Protein AF-A0A954XN38-F1 (afdb_monomer)

Secondary structure (DSSP, 8-state):
--------------TT--S---------B---S--EEEES-TTSHHHHHHHHHHHHT-EEEETTEEEEEETTEEEEEEE-SS-GGG--HHHHHHHHHHHHHHHHHHHHH-HHHHHHHTTPEEEEEEEEE-SS-EEEEEEEETTEEEE----GGGTSSHHHHHHHHHHTT-EEEEEEEEETTEEEEEEESSS-EEEEEETTEEEEES-HHHHHHTT-SS-BS-HHHHHHHHHHHHTT-

Nearest PDB structures (foldseek):
  5kaj-assembly3_H  TM=4.832E-01  e=6.374E-01  Streptomyces toyocaensis
  5kah-assembly1_K  TM=4.853E-01  e=8.098E-01  Streptomyces toyocaensis
  5kah-assembly2_D  TM=4.711E-01  e=6.004E-01  Streptomyces toyocaensis
  4ki3-assembly1_D  TM=6.145E-01  e=4.076E+00  Yersinia pestis biovar Medievalis str. Harbin 35

pLDDT: mean 75.75, std 22.22, range [23.39, 98.44]

Foldseek 3Di:
DDDDDDQDQDDDDDVVDPDDGDGDDDPAPPCPPQPEQEDADCPDPSNLVQLVSQLVQHWYDYPQWIWGDDPQATETEHEQPDAPVPDDQVSQLVRQVVSVVVLVVCCVPDPSNVVSNPRHHYKRFYWHDPPVGIDTQWTQDPSGTHGPCPPCVVPPCVVVVVVVCVVLVWDFPDKADDGPQWIWTWTDDPAIWIWIGDPQWIAIDHDQVLCVVLVRHDTDNDPVVNSVSVVVSSVVD

Mean predicted aligned error: 13.87 Å

Solvent-accessible surface area (backbone atoms only — not comparable to full-atom values): 13872 Å² total; per-residue (Å²): 135,81,88,78,88,76,88,72,76,79,82,79,86,51,95,91,62,90,85,86,84,90,80,81,94,72,90,65,59,62,76,68,83,41,60,63,34,85,22,92,46,81,89,38,78,50,31,63,50,20,45,52,30,32,65,76,56,21,12,22,28,45,88,66,27,34,41,34,54,57,91,60,32,31,38,38,36,22,60,55,94,52,63,73,87,75,58,43,73,68,58,50,42,52,53,38,50,50,46,52,49,51,53,55,47,44,46,75,76,28,68,68,47,35,61,61,47,61,89,42,47,79,44,39,29,32,26,49,70,76,87,85,51,52,45,67,53,28,30,62,52,94,96,34,78,41,69,45,71,70,61,58,74,76,67,70,50,54,62,58,53,50,53,54,39,45,75,71,65,33,38,85,69,47,74,48,77,74,50,94,46,23,36,38,40,31,28,43,48,102,62,65,40,30,44,31,35,51,78,72,29,37,34,63,45,66,62,63,71,61,30,50,76,70,73,44,70,49,78,27,87,42,68,71,64,41,51,56,50,52,51,58,53,64,74,74,111

Structure (mmCIF, N/CA/C/O backbone):
data_AF-A0A954XN38-F1
#
_entry.id   AF-A0A954XN38-F1
#
loop_
_atom_site.group_PDB
_atom_site.id
_atom_site.type_symbol
_atom_site.label_atom_id
_atom_site.label_alt_id
_atom_site.label_comp_id
_atom_site.label_asym_id
_atom_site.label_entity_id
_atom_site.label_seq_id
_atom_site.pdbx_PDB_ins_code
_atom_site.Cartn_x
_atom_site.Cartn_y
_atom_site.Cartn_z
_atom_site.occupancy
_atom_site.B_iso_or_equiv
_atom_site.auth_seq_id
_atom_site.auth_comp_id
_atom_site.auth_asym_id
_atom_site.auth_atom_id
_atom_site.pdbx_PDB_model_num
ATOM 1 N N . MET A 1 1 ? -25.384 -7.488 -1.988 1.00 29.83 1 MET A N 1
ATOM 2 C CA . MET A 1 1 ? -24.558 -6.335 -2.417 1.00 29.83 1 MET A CA 1
ATOM 3 C C . MET A 1 1 ? -23.385 -6.873 -3.213 1.00 29.83 1 MET A C 1
ATOM 5 O O . MET A 1 1 ? -22.562 -7.570 -2.638 1.00 29.83 1 MET A O 1
ATOM 9 N N . ALA A 1 2 ? -23.370 -6.635 -4.523 1.00 23.39 2 ALA A N 1
ATOM 10 C CA . ALA A 1 2 ? -22.325 -7.114 -5.421 1.00 23.39 2 ALA A CA 1
ATOM 11 C C . ALA A 1 2 ? -21.102 -6.189 -5.349 1.00 23.39 2 ALA A C 1
ATOM 13 O O . ALA A 1 2 ? -21.262 -4.968 -5.339 1.00 23.39 2 ALA A O 1
ATOM 14 N N . ALA A 1 3 ? -19.899 -6.762 -5.286 1.00 25.34 3 ALA A N 1
ATOM 15 C CA . ALA A 1 3 ? -18.680 -6.021 -5.574 1.00 25.34 3 ALA A CA 1
ATOM 16 C C . ALA A 1 3 ? -18.730 -5.622 -7.054 1.00 25.34 3 ALA A C 1
ATOM 18 O O . ALA A 1 3 ? -18.756 -6.489 -7.928 1.00 25.34 3 ALA A O 1
ATOM 19 N N . PHE A 1 4 ? -18.823 -4.324 -7.326 1.00 26.97 4 PHE A N 1
ATOM 20 C CA . PHE A 1 4 ? -18.734 -3.805 -8.682 1.00 26.97 4 PHE A CA 1
ATOM 21 C C . PHE A 1 4 ? -17.270 -3.517 -8.994 1.00 26.97 4 PHE A C 1
ATOM 23 O O . PHE A 1 4 ? -16.614 -2.732 -8.313 1.00 26.97 4 PHE A O 1
ATOM 30 N N . TRP A 1 5 ? -16.768 -4.185 -10.024 1.00 29.56 5 TRP A N 1
ATOM 31 C CA . TRP A 1 5 ? -15.504 -3.867 -10.664 1.00 29.56 5 TRP A CA 1
ATOM 32 C C . TRP A 1 5 ? -15.815 -2.785 -11.687 1.00 29.56 5 TRP A C 1
ATOM 34 O O . TRP A 1 5 ? -16.362 -3.081 -12.748 1.00 29.56 5 TRP A O 1
ATOM 44 N N . THR A 1 6 ? -15.541 -1.529 -11.355 1.00 29.42 6 THR A N 1
ATOM 45 C CA . THR A 1 6 ? -15.713 -0.439 -12.316 1.00 29.42 6 THR A CA 1
ATOM 46 C C . THR A 1 6 ? -14.343 -0.038 -12.831 1.00 29.42 6 THR A C 1
ATOM 48 O O . THR A 1 6 ? -13.512 0.484 -12.093 1.00 29.42 6 THR A O 1
ATOM 51 N N . ILE A 1 7 ? -14.101 -0.331 -14.106 1.00 31.80 7 ILE A N 1
ATOM 52 C CA . ILE A 1 7 ? -12.967 0.192 -14.861 1.00 31.80 7 ILE A CA 1
ATOM 53 C C . ILE A 1 7 ? -13.267 1.672 -15.092 1.00 31.80 7 ILE A C 1
ATOM 55 O O . ILE A 1 7 ? -14.152 2.002 -15.879 1.00 31.80 7 ILE A O 1
ATOM 59 N N . TYR A 1 8 ? -12.566 2.556 -14.391 1.00 29.36 8 TYR A N 1
ATOM 60 C CA . TYR A 1 8 ? -12.593 3.978 -14.704 1.00 29.36 8 TYR A CA 1
ATOM 61 C C . TYR A 1 8 ? -11.421 4.295 -15.630 1.00 29.36 8 TYR A C 1
ATOM 63 O O . TYR A 1 8 ? -10.260 4.117 -15.268 1.00 29.36 8 TYR A O 1
ATOM 71 N N . SER A 1 9 ? -11.728 4.782 -16.828 1.00 31.20 9 SER A N 1
ATOM 72 C CA . SER A 1 9 ? -10.861 5.738 -17.511 1.00 31.20 9 SER A CA 1
ATOM 73 C C . SER A 1 9 ?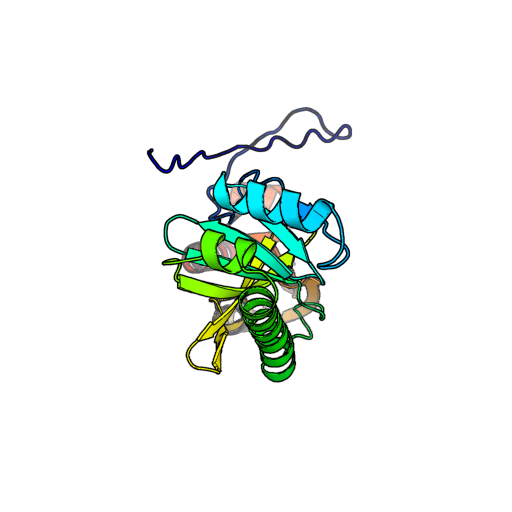 -10.869 7.021 -16.704 1.00 31.20 9 SER A C 1
ATOM 75 O O . SER A 1 9 ? -11.921 7.631 -16.529 1.00 31.20 9 SER A O 1
ATOM 77 N N . VAL A 1 10 ? -9.710 7.453 -16.226 1.00 27.42 10 VAL A N 1
ATOM 78 C CA . VAL A 1 10 ? -9.558 8.834 -15.774 1.00 27.42 10 VAL A CA 1
ATOM 79 C C . VAL A 1 10 ? -8.893 9.592 -16.909 1.00 27.42 10 VAL A C 1
ATOM 81 O O . VAL A 1 10 ? -7.719 9.392 -17.210 1.00 27.42 10 VAL A O 1
ATOM 84 N N . GLU A 1 11 ? -9.678 10.429 -17.575 1.00 28.80 11 GLU A N 1
ATOM 85 C CA . GLU A 1 11 ? -9.197 11.360 -18.589 1.00 28.80 11 GLU A CA 1
ATOM 86 C C . GLU A 1 11 ? -8.666 12.602 -17.870 1.00 28.80 11 GLU A C 1
ATOM 88 O O . GLU A 1 11 ? -9.419 13.477 -17.445 1.00 28.80 11 GLU A O 1
ATOM 93 N N . LEU A 1 12 ? -7.350 12.662 -17.669 1.00 32.09 12 LEU A N 1
ATOM 94 C CA . LEU A 1 12 ? -6.702 13.861 -17.147 1.00 32.09 12 LEU A CA 1
ATOM 95 C C . LEU A 1 12 ? -6.553 14.872 -18.291 1.00 32.09 12 LEU A C 1
ATOM 97 O O . LEU A 1 12 ? -5.720 14.704 -19.181 1.00 32.09 12 LEU A O 1
ATOM 101 N N . TYR A 1 13 ? -7.377 15.922 -18.270 1.00 31.30 13 TYR A N 1
ATOM 102 C CA . TYR A 1 13 ? -7.283 17.035 -19.213 1.00 31.30 13 TYR A CA 1
ATOM 103 C C . TYR A 1 13 ? -6.046 17.886 -18.904 1.00 31.30 13 TYR A C 1
ATOM 105 O O . TYR A 1 13 ? -5.972 18.555 -17.873 1.00 31.30 13 TYR A O 1
ATOM 113 N N . ASN A 1 14 ? -5.075 17.868 -19.816 1.00 37.81 14 ASN A N 1
ATOM 114 C CA . ASN A 1 14 ? -3.910 18.742 -19.784 1.00 37.81 14 ASN A CA 1
ATOM 115 C C . ASN A 1 14 ? -4.166 19.948 -20.711 1.00 37.81 14 ASN A C 1
ATOM 117 O O . ASN A 1 14 ? -4.300 19.746 -21.921 1.00 37.81 14 ASN A O 1
ATOM 121 N N . PRO A 1 15 ? -4.211 21.194 -20.201 1.00 33.41 15 PRO A N 1
ATOM 122 C CA . PRO A 1 15 ? -4.497 22.373 -21.022 1.00 33.41 15 PRO A CA 1
ATOM 123 C C . PRO A 1 15 ? -3.438 22.643 -22.105 1.00 33.41 15 PRO A C 1
ATOM 125 O O . PRO A 1 15 ? -3.700 23.423 -23.016 1.00 33.41 15 PRO A O 1
ATOM 128 N N . SER A 1 16 ? -2.273 21.988 -22.044 1.00 41.84 16 SER A N 1
ATOM 129 C CA . SER A 1 16 ? -1.197 22.152 -23.027 1.00 41.84 16 SER A CA 1
ATOM 130 C C . SER A 1 16 ? -1.416 21.377 -24.333 1.00 41.84 16 SER A C 1
ATOM 132 O O . SER A 1 16 ? -0.809 21.745 -25.333 1.00 41.84 16 SER A O 1
ATOM 134 N N . TYR A 1 17 ? -2.267 20.337 -24.359 1.00 38.09 17 TYR A N 1
ATOM 135 C CA . TYR A 1 17 ? -2.547 19.552 -25.573 1.00 38.09 17 TYR A CA 1
ATOM 136 C C . TYR A 1 17 ? -3.963 18.952 -25.566 1.00 38.09 17 TYR A C 1
ATOM 138 O O . TYR A 1 17 ? -4.189 17.893 -24.975 1.00 38.09 17 TYR A O 1
ATOM 146 N N . PRO A 1 18 ? -4.926 19.578 -26.261 1.00 32.00 18 PRO A N 1
ATOM 147 C CA . PRO A 1 18 ? -6.240 18.991 -26.458 1.00 32.00 18 PRO A CA 1
ATOM 148 C C . PRO A 1 18 ? -6.165 17.892 -27.530 1.00 32.00 18 PRO A C 1
ATOM 150 O O . PRO A 1 18 ? -5.800 18.175 -28.670 1.00 32.00 18 PRO A O 1
ATOM 153 N N . GLY A 1 19 ? -6.543 16.649 -27.196 1.00 38.59 19 GLY A N 1
ATOM 154 C CA . GLY A 1 19 ? -7.025 15.724 -28.232 1.00 38.59 19 GLY A CA 1
ATOM 155 C C . GLY A 1 19 ? -6.734 14.225 -28.151 1.00 38.59 19 GLY A C 1
ATOM 156 O O . GLY A 1 19 ? -7.165 13.539 -29.073 1.00 38.59 19 GLY A O 1
ATOM 157 N N . VAL A 1 20 ? -6.051 13.658 -27.145 1.00 34.59 20 VAL A N 1
ATOM 158 C CA . VAL A 1 20 ? -5.783 12.199 -27.167 1.00 34.59 20 VAL A CA 1
ATOM 159 C C . VAL A 1 20 ? -5.936 11.543 -25.792 1.00 34.59 20 VAL A C 1
ATOM 161 O O . VAL A 1 20 ? -5.193 11.840 -24.864 1.00 34.59 20 VAL A O 1
ATOM 164 N N . MET A 1 21 ? -6.900 10.619 -25.703 1.00 38.88 21 MET A N 1
ATOM 165 C CA . MET A 1 21 ? -7.313 9.854 -24.513 1.00 38.88 21 MET A CA 1
ATOM 166 C C . MET A 1 21 ? -7.185 8.351 -24.790 1.00 38.88 21 MET A C 1
ATOM 168 O O . MET A 1 21 ? -7.613 7.923 -25.864 1.00 38.88 21 MET A O 1
ATOM 172 N N . ARG A 1 22 ? -6.629 7.548 -23.859 1.00 38.50 22 ARG A N 1
ATOM 173 C CA . ARG A 1 22 ? -6.609 6.062 -23.920 1.00 38.50 22 ARG A CA 1
ATOM 174 C C . ARG A 1 22 ? -6.527 5.376 -22.540 1.00 38.50 22 ARG A C 1
ATOM 176 O O . ARG A 1 22 ? -5.998 5.938 -21.590 1.00 38.50 22 ARG A O 1
ATOM 183 N N . HIS A 1 23 ? -7.061 4.147 -22.486 1.00 28.41 23 HIS A N 1
ATOM 184 C CA . HIS A 1 23 ? -7.355 3.304 -21.310 1.00 28.41 23 HIS A CA 1
ATOM 185 C C . HIS A 1 23 ? -6.321 2.183 -21.044 1.00 28.41 23 HIS A C 1
ATOM 187 O O . HIS A 1 23 ? -5.756 1.640 -21.991 1.00 28.41 23 HIS A O 1
ATOM 193 N N . CYS A 1 24 ? -6.181 1.757 -19.776 1.00 27.81 24 CYS A N 1
ATOM 194 C CA . CYS A 1 24 ? -5.414 0.583 -19.306 1.00 27.81 24 CYS A CA 1
ATOM 195 C C . CYS A 1 24 ? -6.136 -0.149 -18.152 1.00 27.81 24 CYS A C 1
ATOM 197 O O . CYS A 1 24 ? -6.881 0.476 -17.395 1.00 27.81 24 CYS A O 1
ATOM 199 N N . ALA A 1 25 ? -5.889 -1.459 -17.994 1.00 27.19 25 ALA A N 1
ATOM 200 C CA . ALA A 1 25 ? -6.383 -2.273 -16.876 1.00 27.19 25 ALA A CA 1
ATOM 201 C C . ALA A 1 25 ? -5.263 -2.529 -15.854 1.00 27.19 25 ALA A C 1
ATOM 203 O O . ALA A 1 25 ? -4.465 -3.452 -15.977 1.00 27.19 25 ALA A O 1
ATOM 204 N N . VAL A 1 26 ? -5.240 -1.686 -14.830 1.00 30.42 26 VAL A N 1
ATOM 205 C CA . VAL A 1 26 ? -4.368 -1.755 -13.655 1.00 30.42 26 VAL A CA 1
ATOM 206 C C . VAL A 1 26 ? -5.191 -2.340 -12.509 1.00 30.42 26 VAL A C 1
ATOM 208 O O . VAL A 1 26 ? -6.347 -1.947 -12.322 1.00 30.42 26 VAL A O 1
ATOM 211 N N . LYS A 1 27 ? -4.623 -3.236 -11.689 1.00 29.70 27 LYS A N 1
ATOM 212 C CA . LYS A 1 27 ? -5.237 -3.558 -10.394 1.00 29.70 27 LYS A CA 1
ATOM 213 C C . LYS A 1 27 ? -4.882 -2.448 -9.414 1.00 29.70 27 LYS A C 1
ATOM 215 O O . LYS A 1 27 ? -4.042 -2.607 -8.538 1.00 29.70 27 LYS A O 1
ATOM 220 N N . PHE A 1 28 ? -5.526 -1.303 -9.594 1.00 31.84 28 PHE A N 1
ATOM 221 C CA . PHE A 1 28 ? -5.583 -0.309 -8.549 1.00 31.84 28 PHE A CA 1
ATOM 222 C C . PHE A 1 28 ? -6.251 -0.994 -7.356 1.00 31.84 28 PHE A C 1
ATOM 224 O O . PHE A 1 28 ? -7.395 -1.452 -7.447 1.00 31.84 28 PHE A O 1
ATOM 231 N N . LEU A 1 29 ? -5.585 -0.997 -6.206 1.00 32.22 29 LEU A N 1
ATOM 232 C CA . LEU A 1 29 ? -6.329 -0.654 -5.010 1.00 32.22 29 LEU A CA 1
ATOM 233 C C . LEU A 1 29 ? -6.778 0.784 -5.252 1.00 32.22 29 LEU A C 1
ATOM 235 O O . LEU A 1 29 ? -6.134 1.746 -4.852 1.00 32.22 29 LEU A O 1
ATOM 239 N N . PHE A 1 30 ? -7.904 0.936 -5.954 1.00 32.31 30 PHE A N 1
ATOM 240 C CA . PHE A 1 30 ? -8.767 2.038 -5.620 1.00 32.31 30 PHE A CA 1
ATOM 241 C C . PHE A 1 30 ? -8.960 1.842 -4.118 1.00 32.31 30 PHE A C 1
ATOM 243 O O . PHE A 1 30 ? -9.595 0.874 -3.687 1.00 32.31 30 PHE A O 1
ATOM 250 N N . CYS A 1 31 ? -8.356 2.711 -3.308 1.00 41.50 31 CYS A N 1
ATOM 251 C CA . CYS A 1 31 ? -8.983 3.060 -2.052 1.00 41.50 31 CYS A CA 1
ATOM 252 C C . CYS A 1 31 ? -10.328 3.632 -2.500 1.00 41.50 31 CYS A C 1
ATOM 254 O O . CYS A 1 31 ? -10.418 4.789 -2.895 1.00 41.50 31 CYS A O 1
ATOM 256 N N . GLY A 1 32 ? -11.288 2.732 -2.733 1.00 42.06 32 GLY A N 1
ATOM 257 C CA . GLY A 1 32 ? -12.431 2.971 -3.591 1.00 42.06 32 GLY A CA 1
ATOM 258 C C . GLY A 1 32 ? -13.303 3.953 -2.883 1.00 42.06 32 GLY A C 1
ATOM 259 O O . GLY A 1 32 ? -14.074 3.524 -2.037 1.00 42.06 32 GLY A O 1
ATOM 260 N N . SER A 1 33 ? -13.086 5.239 -3.166 1.00 47.72 33 SER A N 1
ATOM 261 C CA . SER A 1 33 ? -13.826 6.392 -2.659 1.00 47.72 33 SER A CA 1
ATOM 262 C C . SER A 1 33 ? -14.285 6.213 -1.213 1.00 47.72 33 SER A C 1
ATOM 264 O O . SER A 1 33 ? -15.389 6.604 -0.845 1.00 47.72 33 SER A O 1
ATOM 266 N N . SER A 1 34 ? -13.470 5.543 -0.400 1.00 59.56 34 SER A N 1
ATOM 267 C CA . SER A 1 34 ? -13.791 5.301 0.988 1.00 59.56 34 SER A CA 1
ATOM 268 C C . SER A 1 34 ? -13.319 6.576 1.628 1.00 59.56 34 SER A C 1
ATOM 270 O O . SER A 1 34 ? -12.122 6.782 1.774 1.00 59.56 34 SER A O 1
ATOM 272 N N . MET A 1 35 ? -14.249 7.504 1.836 1.00 78.50 35 MET A N 1
ATOM 273 C CA . MET A 1 35 ? -13.956 8.756 2.514 1.00 78.50 35 MET A CA 1
ATOM 274 C C . MET A 1 35 ? -13.231 8.401 3.813 1.00 78.50 35 MET A C 1
ATOM 276 O O . MET A 1 35 ? -13.794 7.695 4.653 1.00 78.50 35 MET A O 1
ATOM 280 N N . ILE A 1 36 ? -11.968 8.811 3.925 1.00 91.38 36 ILE A N 1
ATOM 281 C CA . ILE A 1 36 ? -11.155 8.551 5.107 1.00 91.38 36 ILE A CA 1
ATOM 282 C C . ILE A 1 36 ? -11.268 9.757 6.036 1.00 91.38 36 ILE A C 1
ATOM 284 O O . ILE A 1 36 ? -10.861 10.871 5.718 1.00 91.38 36 ILE A O 1
ATOM 288 N N . LEU A 1 37 ? -11.868 9.490 7.190 1.00 95.12 37 LEU A N 1
ATOM 289 C CA 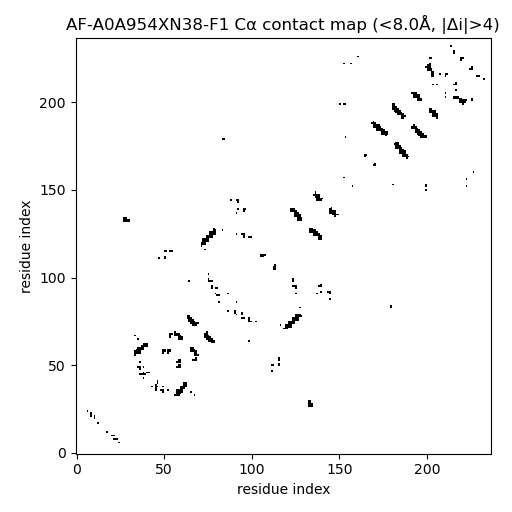. LEU A 1 37 ? -11.844 10.274 8.415 1.00 95.12 37 LEU A CA 1
ATOM 290 C C . LEU A 1 37 ? -10.442 10.606 8.945 1.00 95.12 37 LEU A C 1
ATOM 292 O O . LEU A 1 37 ? -9.954 9.775 9.690 1.00 95.12 37 LEU A O 1
ATOM 296 N N . ASP A 1 38 ? -9.797 11.750 8.699 1.00 96.44 38 ASP A N 1
ATOM 297 C CA . ASP A 1 38 ? -8.604 12.089 9.509 1.00 96.44 38 ASP A CA 1
ATOM 298 C C . ASP A 1 38 ? -9.009 12.424 10.964 1.00 96.44 38 ASP A C 1
ATOM 300 O O . ASP A 1 38 ? -9.699 13.421 11.246 1.00 96.44 38 ASP A O 1
ATOM 304 N N . VAL A 1 39 ? -8.565 11.576 11.896 1.00 97.25 39 VAL A N 1
ATOM 305 C CA . VAL A 1 39 ? -8.826 11.641 13.337 1.00 97.25 39 VAL A CA 1
ATOM 306 C C . VAL A 1 39 ? -7.513 11.943 14.072 1.00 97.25 39 VAL A C 1
ATOM 308 O O . VAL A 1 39 ? -6.561 11.174 13.961 1.00 97.25 39 VAL A O 1
ATOM 311 N N . PRO A 1 40 ? -7.429 13.039 14.848 1.00 94.44 40 PRO A N 1
ATOM 312 C CA . PRO A 1 40 ? -6.170 13.447 15.474 1.00 94.44 40 PRO A CA 1
ATOM 313 C C . PRO A 1 40 ? -5.780 12.608 16.703 1.00 94.44 40 PRO A C 1
ATOM 315 O O . PRO A 1 40 ? -4.596 12.465 16.981 1.00 94.44 40 PRO A O 1
ATOM 318 N N . ASN A 1 41 ? -6.754 12.103 17.466 1.00 96.94 41 ASN A N 1
ATOM 319 C CA . ASN A 1 41 ? -6.569 11.252 18.650 1.00 96.94 41 ASN A CA 1
ATOM 320 C C . ASN A 1 41 ? -7.898 10.571 19.033 1.00 96.94 41 ASN A C 1
ATOM 322 O O . ASN A 1 41 ? -8.954 10.935 18.505 1.00 96.94 41 ASN A O 1
ATOM 326 N N . ILE A 1 42 ? -7.841 9.604 19.955 1.00 96.75 42 ILE A N 1
ATOM 327 C CA . ILE A 1 42 ? -8.999 8.806 20.391 1.00 96.75 42 ILE A CA 1
ATOM 328 C C . ILE A 1 42 ? -10.065 9.625 21.141 1.00 96.75 42 ILE A C 1
ATOM 330 O O . ILE A 1 42 ? -11.254 9.360 20.993 1.00 96.75 42 ILE A O 1
ATOM 334 N N . ASP A 1 43 ? -9.661 10.671 21.869 1.00 96.44 43 ASP A N 1
ATOM 335 C CA . ASP A 1 43 ? -10.568 11.541 22.635 1.00 96.44 43 ASP A CA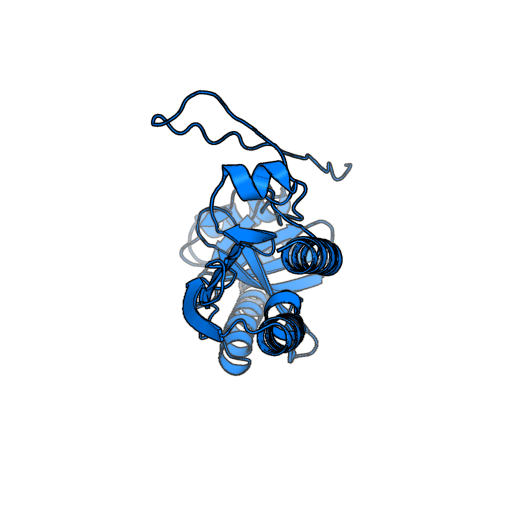 1
ATOM 336 C C . ASP A 1 43 ? -11.324 12.547 21.749 1.00 96.44 43 ASP A C 1
ATOM 338 O O . ASP A 1 43 ? -12.215 13.273 22.199 1.00 96.44 43 ASP A O 1
ATOM 342 N N . SER A 1 44 ? -10.969 12.626 20.465 1.00 96.75 44 SER A N 1
ATOM 343 C CA . SER A 1 44 ? -11.607 13.528 19.521 1.00 96.75 44 SER A CA 1
ATOM 344 C C . SER A 1 44 ? -13.052 13.102 19.242 1.00 96.75 44 SER A C 1
ATOM 346 O O . SER A 1 44 ? -13.292 11.939 18.919 1.00 96.75 44 SER A O 1
ATOM 348 N N . PRO A 1 45 ? -14.020 14.037 19.161 1.00 95.56 45 PRO A N 1
ATOM 349 C CA . PRO A 1 45 ? -15.360 13.737 18.642 1.00 95.56 45 PRO A CA 1
ATOM 350 C C . PRO A 1 45 ? -15.350 13.157 17.215 1.00 95.56 45 PRO A C 1
ATOM 352 O O . PRO A 1 45 ? -16.315 12.536 16.771 1.00 95.56 45 PRO A O 1
ATOM 355 N N . ARG A 1 46 ? -14.249 13.347 16.472 1.00 97.38 46 ARG A N 1
ATOM 356 C CA . ARG A 1 46 ? -14.056 12.728 15.157 1.00 97.38 46 ARG A CA 1
ATOM 357 C C . ARG A 1 46 ? -13.827 11.224 15.241 1.00 97.38 46 ARG A C 1
ATOM 359 O O . ARG A 1 46 ? -14.133 10.543 14.272 1.00 97.38 46 ARG A O 1
ATOM 366 N N . PHE A 1 47 ? -13.332 10.701 16.362 1.00 98.19 47 PHE A N 1
ATOM 367 C CA . PHE A 1 47 ? -13.092 9.271 16.525 1.00 98.19 47 PHE A CA 1
ATOM 368 C C . PHE A 1 47 ? -14.402 8.479 16.466 1.00 98.19 47 PHE A C 1
ATOM 370 O O . PHE A 1 47 ? -14.530 7.584 15.637 1.00 98.19 47 PHE A O 1
ATOM 377 N N . SER A 1 48 ? -15.427 8.873 17.229 1.00 97.69 48 SER A N 1
ATOM 378 C CA . SER A 1 48 ? -16.752 8.229 17.168 1.00 97.69 48 SER A CA 1
ATOM 379 C C . SER A 1 48 ? -17.401 8.340 15.781 1.00 97.69 48 SER A C 1
ATOM 381 O O . SER A 1 48 ? -18.051 7.401 15.311 1.00 97.69 48 SER A O 1
ATOM 383 N N . THR A 1 49 ? -17.163 9.454 15.080 1.00 97.56 49 THR A N 1
ATOM 384 C CA . THR A 1 49 ? -17.573 9.629 13.677 1.00 97.56 49 THR A CA 1
ATOM 385 C C . THR A 1 49 ? -16.832 8.650 12.762 1.00 97.56 49 THR A C 1
ATOM 387 O O . THR A 1 49 ? -17.465 7.968 11.961 1.00 97.56 49 THR A O 1
ATOM 390 N N . GLY A 1 50 ? -15.513 8.513 12.918 1.00 97.38 50 GLY A N 1
ATOM 391 C CA . GLY A 1 50 ? -14.686 7.568 12.167 1.00 97.38 50 GLY A CA 1
ATOM 392 C C . GLY A 1 50 ? -15.098 6.112 12.388 1.00 97.38 50 GLY A C 1
ATOM 393 O O . GLY A 1 50 ? -15.235 5.361 11.424 1.00 97.38 50 GLY A O 1
ATOM 394 N N . VAL A 1 51 ? -15.394 5.723 13.632 1.00 98.06 51 VAL A N 1
ATOM 395 C CA . VAL A 1 51 ? -15.920 4.386 13.956 1.00 98.06 51 VAL A CA 1
ATOM 396 C C . VAL A 1 51 ? -17.287 4.154 13.305 1.00 98.06 51 VAL A C 1
ATOM 398 O O . VAL A 1 51 ? -17.537 3.083 12.751 1.00 98.06 51 VAL A O 1
ATOM 401 N N . SER A 1 52 ? -18.166 5.159 13.312 1.00 96.94 52 SER A N 1
ATOM 402 C CA . SER A 1 52 ? -19.467 5.075 12.635 1.00 96.94 52 SER A CA 1
ATOM 403 C C . SER A 1 52 ? -19.297 4.908 11.122 1.00 96.94 52 SER A C 1
ATOM 405 O O . SER A 1 52 ? -19.904 4.020 10.526 1.00 96.94 52 SER A O 1
ATOM 407 N N . MET A 1 53 ? -18.383 5.667 10.511 1.00 95.88 53 MET A N 1
ATOM 408 C CA . MET A 1 53 ? -18.037 5.517 9.097 1.00 95.88 53 MET A CA 1
ATOM 409 C C . MET A 1 53 ? -17.495 4.119 8.785 1.00 95.88 53 MET A C 1
ATOM 411 O O . MET A 1 53 ? -17.913 3.516 7.798 1.00 95.88 53 MET A O 1
ATOM 415 N N . LEU A 1 54 ? -16.624 3.562 9.632 1.00 96.06 54 LEU A N 1
ATOM 416 C CA . LEU A 1 54 ? -16.092 2.205 9.466 1.00 96.06 54 LEU A CA 1
ATOM 417 C C . LEU A 1 54 ? -17.210 1.143 9.415 1.00 96.06 54 LEU A C 1
ATOM 419 O O . LEU A 1 54 ? -17.131 0.196 8.626 1.00 96.06 54 LEU A O 1
ATOM 423 N N . ARG A 1 55 ? -18.285 1.313 10.201 1.00 95.50 55 ARG A N 1
ATOM 424 C CA . ARG A 1 55 ? -19.469 0.429 10.172 1.00 95.50 55 ARG A CA 1
ATOM 425 C C . ARG A 1 55 ? -20.235 0.534 8.844 1.00 95.50 55 ARG A C 1
ATOM 427 O O . ARG A 1 55 ? -20.729 -0.477 8.341 1.00 95.50 55 ARG A O 1
ATOM 434 N N . GLU A 1 56 ? -20.293 1.728 8.256 1.00 90.38 56 GLU A N 1
ATOM 435 C CA . GLU A 1 56 ? -21.106 2.067 7.076 1.00 90.38 56 GLU A CA 1
ATOM 436 C C . GLU A 1 56 ? -20.397 1.918 5.719 1.00 90.38 56 GLU A C 1
ATOM 438 O O . GLU A 1 56 ? -21.041 2.142 4.693 1.00 90.38 56 GLU A O 1
ATOM 443 N N . ARG A 1 57 ? -19.132 1.452 5.697 1.00 85.44 57 ARG A N 1
ATOM 444 C CA . ARG A 1 57 ? -18.224 1.274 4.524 1.00 85.44 57 ARG A CA 1
ATOM 445 C C . ARG A 1 57 ? -17.256 2.431 4.244 1.00 85.44 57 ARG A C 1
ATOM 447 O O . ARG A 1 57 ? -16.602 2.429 3.205 1.00 85.44 57 ARG A O 1
ATOM 454 N N . GLY A 1 58 ? -17.155 3.401 5.140 1.00 90.31 58 GLY A N 1
ATOM 455 C CA . GLY A 1 58 ? -16.061 4.365 5.152 1.00 90.31 58 GLY A CA 1
ATOM 456 C C . GLY A 1 58 ? -14.833 3.829 5.889 1.00 90.31 58 GLY A C 1
ATOM 457 O O . GLY A 1 58 ? -14.686 2.630 6.140 1.00 90.31 5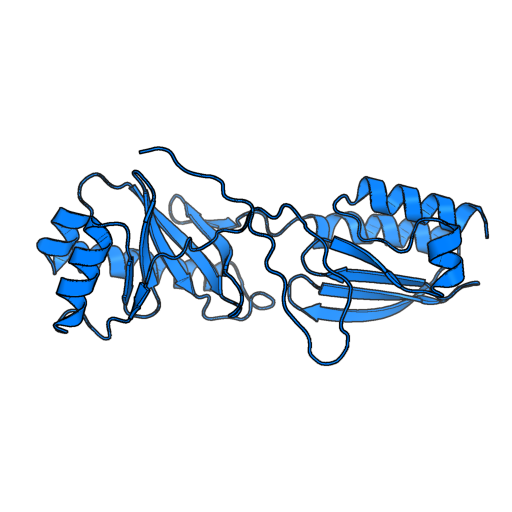8 GLY A O 1
ATOM 458 N N . GLY A 1 59 ? -13.958 4.751 6.262 1.00 95.38 59 GLY A N 1
ATOM 459 C CA . GLY A 1 59 ? -12.814 4.468 7.110 1.00 95.38 59 GLY A CA 1
ATOM 460 C C . GLY A 1 59 ? -12.342 5.728 7.812 1.00 95.38 59 GLY A C 1
ATOM 461 O O . GLY A 1 59 ? -12.905 6.811 7.637 1.00 95.38 59 GLY A O 1
ATOM 462 N N . PHE A 1 60 ? -11.299 5.591 8.608 1.00 97.25 60 PHE A N 1
ATOM 463 C CA . PHE A 1 60 ? -10.652 6.721 9.254 1.00 97.25 60 PHE A CA 1
ATOM 464 C C . PHE A 1 60 ? -9.157 6.469 9.376 1.00 97.25 60 PHE A C 1
ATOM 466 O O . PHE A 1 60 ? -8.712 5.324 9.369 1.00 97.25 60 PHE A O 1
ATOM 473 N N . ARG A 1 61 ? -8.385 7.544 9.469 1.00 97.19 61 ARG A N 1
ATOM 474 C CA . ARG A 1 61 ? -6.953 7.526 9.709 1.00 97.19 61 ARG A CA 1
ATOM 475 C C . ARG A 1 61 ? -6.688 8.086 11.094 1.00 97.19 61 ARG A C 1
ATOM 477 O O . ARG A 1 61 ? -7.191 9.152 11.437 1.00 97.19 61 ARG A O 1
ATOM 484 N N . LEU A 1 62 ? -5.900 7.366 11.876 1.00 97.44 62 LEU A N 1
ATOM 485 C CA . LEU A 1 62 ? -5.443 7.774 13.197 1.00 97.44 62 LEU A CA 1
ATOM 486 C C . LEU A 1 62 ? -3.955 7.455 13.296 1.00 97.44 62 LEU A C 1
ATOM 488 O O . LEU A 1 62 ? -3.551 6.344 12.967 1.00 97.44 62 LEU A O 1
ATOM 492 N N . ASP A 1 63 ? -3.147 8.435 13.702 1.00 95.81 63 ASP A N 1
ATOM 493 C CA . ASP A 1 63 ? -1.686 8.294 13.812 1.00 95.81 63 ASP A CA 1
ATOM 494 C C . ASP A 1 63 ? -1.037 7.694 12.541 1.00 95.81 63 ASP A C 1
ATOM 496 O O . ASP A 1 63 ? -0.215 6.781 12.577 1.00 95.81 63 ASP A O 1
ATOM 500 N N . GLY A 1 64 ? -1.471 8.143 11.359 1.00 93.19 64 GLY A N 1
ATOM 501 C CA . GLY A 1 64 ? -0.942 7.646 10.082 1.00 93.19 64 GLY A CA 1
ATOM 502 C C . GLY A 1 64 ? -1.285 6.183 9.756 1.00 93.19 64 GLY A C 1
ATOM 503 O O . GLY A 1 64 ? -0.666 5.608 8.861 1.00 93.19 64 GLY A O 1
ATOM 504 N N . VAL A 1 65 ? -2.240 5.576 10.468 1.00 97.50 65 VAL A N 1
ATOM 505 C CA . VAL A 1 65 ? -2.792 4.250 10.166 1.00 97.50 65 VAL A CA 1
ATOM 506 C C . VAL A 1 65 ? -4.243 4.401 9.737 1.00 97.50 65 VAL A C 1
ATOM 508 O O . VAL A 1 65 ? -5.068 4.950 10.465 1.00 97.50 65 VAL A O 1
ATOM 511 N N . GLU A 1 66 ? -4.557 3.920 8.544 1.00 97.25 66 GLU A N 1
ATOM 512 C CA . GLU A 1 66 ? -5.906 3.878 8.000 1.00 97.25 66 GLU A CA 1
ATOM 513 C C . GLU A 1 66 ? -6.604 2.582 8.392 1.00 97.25 66 GLU A C 1
ATOM 515 O O . GLU A 1 66 ? -6.077 1.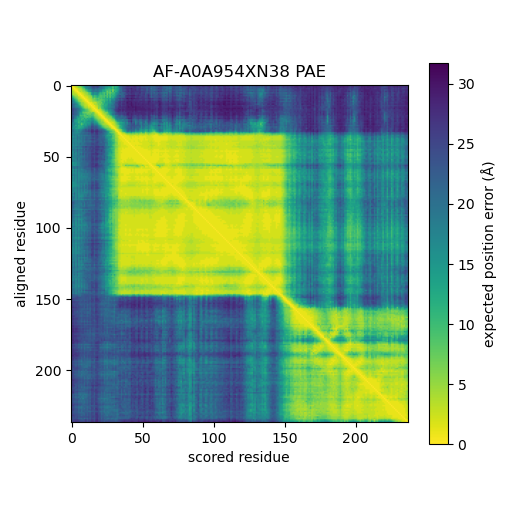489 8.182 1.00 97.25 66 GLU A O 1
ATOM 520 N N . PHE A 1 67 ? -7.824 2.722 8.896 1.00 97.62 67 PHE A N 1
ATOM 521 C CA . PHE A 1 67 ? -8.738 1.638 9.210 1.00 97.62 67 PHE A CA 1
ATOM 522 C C . PHE A 1 67 ? -9.915 1.690 8.247 1.00 97.62 67 PHE A C 1
ATOM 524 O O . PHE A 1 6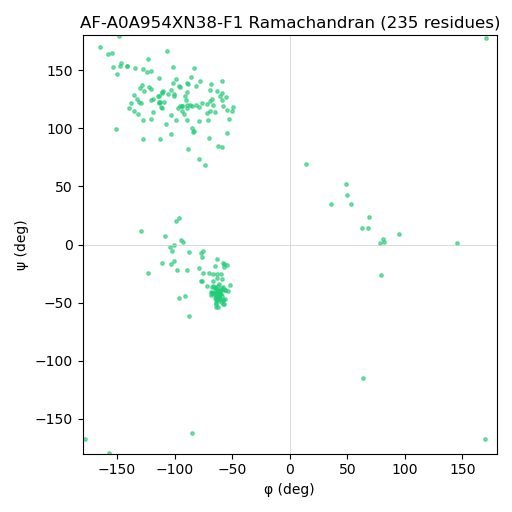7 ? -10.675 2.661 8.228 1.00 97.62 67 PHE A O 1
ATOM 531 N N . ALA A 1 68 ? -10.083 0.637 7.453 1.00 96.19 68 ALA A N 1
ATOM 532 C CA . ALA A 1 68 ? -11.191 0.515 6.513 1.00 96.19 68 ALA A CA 1
ATOM 533 C C . ALA A 1 68 ? -11.709 -0.922 6.461 1.00 96.19 68 ALA A C 1
ATOM 535 O O . ALA A 1 68 ? -10.981 -1.882 6.707 1.00 96.19 68 ALA A O 1
ATOM 536 N N . LYS A 1 69 ? -12.984 -1.092 6.115 1.00 94.50 69 LYS A N 1
ATOM 537 C CA . LYS A 1 69 ? -13.606 -2.414 6.016 1.00 94.50 69 LYS A CA 1
ATOM 538 C C . LYS A 1 69 ? -13.695 -2.868 4.565 1.00 94.50 69 LYS A C 1
ATOM 540 O O . LYS A 1 69 ? -14.284 -2.185 3.732 1.00 94.50 69 LYS A O 1
ATOM 545 N N . ASN A 1 70 ? -13.204 -4.072 4.285 1.00 92.19 70 ASN A N 1
ATOM 546 C CA . ASN A 1 70 ? -13.316 -4.720 2.983 1.00 92.19 70 ASN A CA 1
ATOM 547 C C . ASN A 1 70 ? -13.900 -6.132 3.138 1.00 92.19 70 ASN A C 1
ATOM 549 O O . ASN A 1 70 ? -13.191 -7.111 3.372 1.00 92.19 70 ASN A O 1
ATOM 553 N N . GLY A 1 71 ? -15.228 -6.240 3.059 1.00 92.25 71 GLY A N 1
ATOM 554 C CA . GLY A 1 71 ? -15.929 -7.500 3.316 1.00 92.25 71 GLY A CA 1
ATOM 555 C C . GLY A 1 71 ? -15.737 -7.963 4.764 1.00 92.25 71 GLY A C 1
ATOM 556 O O . GLY A 1 71 ? -16.205 -7.300 5.690 1.00 92.25 71 GLY A O 1
ATOM 557 N N . THR A 1 72 ? -15.068 -9.104 4.945 1.00 95.75 72 THR A N 1
ATOM 558 C CA . THR A 1 72 ? -14.722 -9.690 6.255 1.00 95.75 72 THR A CA 1
ATOM 559 C C . THR A 1 72 ? -13.321 -9.306 6.735 1.00 95.75 72 THR A C 1
ATOM 561 O O . THR A 1 72 ? -12.871 -9.808 7.762 1.00 95.75 72 THR A O 1
ATOM 564 N N . VAL A 1 73 ? -12.614 -8.452 5.994 1.00 95.81 73 VAL A N 1
ATOM 565 C CA . VAL A 1 73 ? -11.265 -7.993 6.329 1.00 95.81 73 VAL A CA 1
ATOM 566 C C . VAL A 1 73 ? -11.337 -6.580 6.898 1.00 95.81 73 VAL A C 1
ATOM 568 O O . VAL A 1 73 ? -12.002 -5.708 6.331 1.00 95.81 73 VAL A O 1
ATOM 571 N N . LEU A 1 74 ? -10.644 -6.362 8.013 1.00 97.62 74 LEU A N 1
ATOM 572 C CA . LEU A 1 74 ? -10.296 -5.032 8.495 1.00 97.62 74 LEU A CA 1
ATOM 573 C C . LEU A 1 74 ? -8.926 -4.678 7.919 1.00 97.62 74 LEU A C 1
ATOM 575 O O . LEU A 1 74 ? -7.924 -5.306 8.244 1.00 97.62 74 LEU A O 1
ATOM 579 N N . GLU A 1 75 ? -8.896 -3.702 7.031 1.00 97.12 75 GLU A N 1
ATOM 580 C CA . GLU A 1 75 ? -7.676 -3.156 6.453 1.00 97.12 75 GLU A CA 1
ATOM 581 C C . GLU A 1 75 ? -7.049 -2.195 7.464 1.00 97.12 75 GLU A C 1
ATOM 583 O O . GLU A 1 75 ? -7.671 -1.189 7.799 1.00 97.12 75 GLU A O 1
ATOM 588 N N . CYS A 1 76 ? -5.836 -2.499 7.923 1.00 97.94 76 CYS A N 1
ATOM 589 C CA . CYS A 1 76 ? -5.012 -1.629 8.758 1.00 97.94 76 CYS A CA 1
ATOM 590 C C . CYS A 1 76 ? -3.793 -1.208 7.929 1.00 97.94 76 CYS A C 1
ATOM 592 O O . CYS A 1 76 ? -2.793 -1.930 7.878 1.00 97.94 76 CYS A O 1
ATOM 594 N N . ARG A 1 77 ? -3.889 -0.086 7.214 1.00 97.12 77 ARG A N 1
ATOM 595 C CA . ARG A 1 77 ? -2.843 0.359 6.282 1.00 97.12 77 ARG A CA 1
ATOM 596 C C . ARG A 1 77 ? -1.996 1.440 6.911 1.00 97.12 77 ARG A C 1
ATOM 598 O O . ARG A 1 77 ? -2.529 2.426 7.400 1.00 97.12 77 ARG A O 1
ATOM 605 N N . VAL A 1 78 ? -0.686 1.275 6.870 1.00 97.12 78 VAL A N 1
ATOM 606 C CA . VAL A 1 78 ? 0.262 2.263 7.373 1.00 97.12 78 VAL A CA 1
ATOM 607 C C . VAL A 1 78 ? 1.080 2.823 6.227 1.00 97.12 78 VAL A C 1
ATOM 609 O O . VAL A 1 78 ? 1.665 2.061 5.459 1.00 97.12 78 VAL A O 1
ATOM 612 N N . GLN A 1 79 ? 1.116 4.152 6.119 1.00 94.06 79 GLN A N 1
ATOM 613 C CA . GLN A 1 79 ? 2.023 4.826 5.196 1.00 94.06 79 GLN A CA 1
ATOM 614 C C . GLN A 1 79 ? 3.463 4.536 5.609 1.00 94.06 79 GLN A C 1
ATOM 616 O O . GLN A 1 79 ? 3.812 4.680 6.785 1.00 94.06 79 GLN A O 1
ATOM 621 N N . SER A 1 80 ? 4.292 4.148 4.642 1.00 90.88 80 SER A N 1
ATOM 622 C CA . SER A 1 80 ? 5.713 3.964 4.889 1.00 90.88 80 SER A CA 1
ATOM 623 C C . SER A 1 80 ? 6.339 5.259 5.390 1.00 90.88 80 SER A C 1
ATOM 625 O O . SER A 1 80 ? 6.168 6.327 4.802 1.00 90.88 80 SER A O 1
ATOM 627 N N . SER A 1 81 ? 7.080 5.155 6.490 1.00 87.50 81 SER A N 1
ATOM 628 C CA . SER A 1 81 ? 7.871 6.269 7.019 1.00 87.50 81 SER A CA 1
ATOM 629 C C . SER A 1 81 ? 9.144 6.535 6.210 1.00 87.50 81 SER A C 1
ATOM 631 O O . SER A 1 81 ? 9.857 7.499 6.490 1.00 87.50 81 SER A O 1
ATOM 633 N N . TRP A 1 82 ? 9.440 5.683 5.225 1.00 85.69 82 TRP A N 1
ATOM 634 C CA . TRP A 1 82 ? 10.611 5.772 4.367 1.00 85.69 82 TRP A CA 1
ATOM 635 C C . TRP A 1 82 ? 10.185 5.818 2.919 1.00 85.69 82 TRP A C 1
ATOM 637 O O . TRP A 1 82 ? 9.209 5.182 2.522 1.00 85.69 82 TRP A O 1
ATOM 647 N N . ASN A 1 83 ? 10.974 6.523 2.113 1.00 73.69 83 ASN A N 1
ATOM 648 C CA . ASN A 1 83 ? 10.821 6.360 0.688 1.00 73.69 83 ASN A CA 1
ATOM 649 C C . ASN A 1 83 ? 11.066 4.891 0.338 1.00 73.69 83 ASN A C 1
ATOM 651 O O . ASN A 1 83 ? 11.990 4.276 0.894 1.00 73.69 83 ASN A O 1
ATOM 655 N N . PRO A 1 84 ? 10.286 4.334 -0.587 1.00 70.88 84 PRO A N 1
ATOM 656 C CA . PRO A 1 84 ? 10.358 2.915 -0.846 1.00 70.88 84 PRO A CA 1
ATOM 657 C C . PRO A 1 84 ? 11.756 2.420 -1.294 1.00 70.88 84 PRO A C 1
ATOM 659 O O . PRO A 1 84 ? 12.129 1.298 -0.966 1.00 70.88 84 PRO A O 1
ATOM 662 N N . GLU A 1 85 ? 12.577 3.242 -1.964 1.00 64.62 85 GLU A N 1
ATOM 663 C CA . GLU A 1 85 ? 13.961 2.896 -2.344 1.00 64.62 85 GLU A CA 1
ATOM 664 C C . GLU A 1 85 ? 14.923 2.693 -1.159 1.00 64.62 85 GLU A C 1
ATOM 666 O O . GLU A 1 85 ? 15.970 2.068 -1.312 1.00 64.62 85 GLU A O 1
ATOM 671 N N . ASN A 1 86 ? 14.566 3.201 0.021 1.00 74.38 86 ASN A N 1
ATOM 672 C CA . ASN A 1 86 ? 15.339 3.068 1.257 1.00 74.38 86 ASN A CA 1
ATOM 673 C C . ASN A 1 86 ? 14.671 2.114 2.259 1.00 74.38 86 ASN A C 1
ATOM 675 O O . ASN A 1 86 ? 15.094 2.021 3.415 1.00 74.38 86 ASN A O 1
ATOM 679 N N . LEU A 1 87 ? 13.598 1.437 1.849 1.00 80.56 87 LEU A N 1
ATOM 680 C CA . LEU A 1 87 ? 12.810 0.597 2.730 1.00 80.56 87 LEU A CA 1
ATOM 681 C C . LEU A 1 87 ? 13.473 -0.776 2.906 1.00 80.56 87 LEU A C 1
ATOM 683 O O . LEU A 1 87 ? 13.658 -1.530 1.955 1.00 80.56 87 LEU A O 1
ATOM 687 N N . THR A 1 88 ? 13.803 -1.109 4.150 1.00 85.88 88 THR A N 1
ATOM 688 C CA . THR A 1 88 ? 14.379 -2.401 4.547 1.00 85.88 88 THR A CA 1
ATOM 689 C C . THR A 1 88 ? 13.343 -3.257 5.279 1.00 85.88 88 THR A C 1
ATOM 691 O O . THR A 1 88 ? 12.324 -2.741 5.744 1.00 85.88 88 THR A O 1
ATOM 694 N N . ASP A 1 89 ? 13.622 -4.555 5.454 1.00 86.12 89 ASP A N 1
ATOM 695 C CA . ASP A 1 89 ? 12.800 -5.453 6.284 1.00 86.12 89 ASP A CA 1
ATOM 696 C C . ASP A 1 89 ? 12.604 -4.907 7.705 1.00 86.12 89 ASP A C 1
ATOM 698 O O . ASP A 1 89 ? 11.509 -4.987 8.255 1.00 86.12 89 ASP A O 1
ATOM 702 N N . GLU A 1 90 ? 13.650 -4.322 8.295 1.00 91.38 90 GLU A N 1
ATOM 703 C CA . GLU A 1 90 ? 13.607 -3.747 9.641 1.00 91.38 90 GLU A CA 1
ATOM 704 C C . GLU A 1 90 ? 12.640 -2.558 9.718 1.00 91.38 90 GLU A C 1
ATOM 706 O O . GLU A 1 90 ? 11.791 -2.499 10.611 1.00 91.38 90 GLU A O 1
ATOM 711 N N . PHE A 1 91 ? 12.722 -1.628 8.762 1.00 92.88 91 PHE A N 1
ATOM 712 C CA . PHE A 1 91 ? 11.827 -0.471 8.722 1.00 92.88 91 PHE A CA 1
ATOM 713 C C . PHE A 1 91 ? 10.388 -0.871 8.405 1.00 92.88 91 PHE A C 1
ATOM 715 O O . PHE A 1 91 ? 9.465 -0.385 9.061 1.00 92.88 91 PHE A O 1
ATOM 722 N N . ALA A 1 92 ? 10.193 -1.800 7.467 1.00 93.31 92 ALA A N 1
ATOM 723 C CA . ALA A 1 92 ? 8.875 -2.332 7.156 1.00 93.31 92 ALA A CA 1
ATOM 724 C C . ALA A 1 92 ? 8.251 -3.025 8.375 1.00 93.31 92 ALA A C 1
ATOM 726 O O . ALA A 1 92 ? 7.095 -2.765 8.712 1.00 93.31 92 ALA A O 1
ATOM 727 N N . LEU A 1 93 ? 9.019 -3.863 9.080 1.00 96.06 93 LEU A N 1
ATOM 728 C CA . LEU A 1 93 ? 8.553 -4.545 10.284 1.00 96.06 93 LEU A CA 1
ATOM 729 C C . LEU A 1 93 ? 8.199 -3.552 11.392 1.00 96.06 93 LEU A C 1
ATOM 731 O O . LEU A 1 93 ? 7.172 -3.728 12.046 1.00 96.06 93 LEU A O 1
ATOM 735 N N . ARG A 1 94 ? 9.004 -2.500 11.588 1.00 96.50 94 ARG A N 1
ATOM 736 C CA . ARG A 1 94 ? 8.716 -1.441 12.565 1.00 96.50 94 ARG A CA 1
ATOM 737 C C . ARG A 1 94 ? 7.366 -0.779 12.286 1.00 96.50 94 ARG A C 1
ATOM 739 O O . ARG A 1 94 ? 6.538 -0.689 13.192 1.00 96.50 94 ARG A O 1
ATOM 746 N N . ASP A 1 95 ? 7.134 -0.345 11.051 1.00 97.25 95 ASP A N 1
ATOM 747 C CA . ASP A 1 95 ? 5.912 0.375 10.681 1.00 97.25 95 ASP A CA 1
ATOM 748 C C . ASP A 1 95 ? 4.676 -0.538 10.770 1.00 97.25 95 ASP A C 1
ATOM 750 O O . ASP A 1 95 ? 3.648 -0.148 11.329 1.00 97.25 95 ASP A O 1
ATOM 754 N N . LEU A 1 96 ? 4.796 -1.791 10.321 1.00 97.94 96 LEU A N 1
ATOM 755 C CA . LEU A 1 96 ? 3.748 -2.809 10.453 1.00 97.94 96 LEU A CA 1
ATOM 756 C C . LEU A 1 96 ? 3.428 -3.130 11.923 1.00 97.94 96 LEU A C 1
ATOM 758 O O . LEU A 1 96 ? 2.260 -3.205 12.304 1.00 97.94 96 LEU A O 1
ATOM 762 N N . THR A 1 97 ? 4.449 -3.285 12.768 1.00 97.75 97 THR A N 1
ATOM 763 C CA . THR A 1 97 ? 4.276 -3.567 14.205 1.00 97.75 97 THR A CA 1
ATOM 764 C C . THR A 1 97 ? 3.604 -2.398 14.920 1.00 97.75 97 THR A C 1
ATOM 766 O O . THR A 1 97 ? 2.755 -2.612 15.787 1.00 97.75 97 THR A O 1
ATOM 769 N N . ARG A 1 98 ? 3.917 -1.158 14.522 1.00 97.50 98 ARG A N 1
ATOM 770 C CA . ARG A 1 98 ? 3.247 0.046 15.028 1.00 97.50 98 ARG A CA 1
ATOM 771 C C . ARG A 1 98 ? 1.755 0.027 14.697 1.00 97.50 98 ARG A C 1
ATOM 773 O O . ARG A 1 98 ? 0.935 0.211 15.591 1.00 97.50 98 ARG A O 1
ATOM 780 N N . ALA A 1 99 ? 1.394 -0.269 13.448 1.00 98.06 99 ALA A N 1
ATOM 781 C CA . ALA A 1 99 ? -0.005 -0.366 13.036 1.00 98.06 99 ALA A CA 1
ATOM 782 C C . ALA A 1 99 ? -0.763 -1.499 13.748 1.00 98.06 99 ALA A C 1
ATOM 784 O O . ALA A 1 99 ? -1.908 -1.316 14.165 1.00 98.06 99 ALA A O 1
ATOM 785 N N . GLN A 1 100 ? -0.117 -2.654 13.942 1.00 98.25 100 GLN A N 1
ATOM 786 C CA . GLN A 1 100 ? -0.684 -3.761 14.714 1.00 98.25 100 GLN A CA 1
ATOM 787 C C . GLN A 1 100 ? -0.905 -3.380 16.186 1.00 98.25 100 GLN A C 1
ATOM 789 O O . GLN A 1 100 ? -1.956 -3.694 16.746 1.00 98.25 100 GLN A O 1
ATOM 794 N N . SER A 1 101 ? 0.062 -2.689 16.794 1.00 98.00 101 SER A N 1
ATOM 795 C CA . SER A 1 101 ? -0.021 -2.216 18.181 1.00 98.00 101 SER A CA 1
ATOM 796 C C . SER A 1 101 ? -1.159 -1.215 18.360 1.00 98.00 101 SER A C 1
ATOM 798 O O . SER A 1 101 ? -1.972 -1.387 19.264 1.00 98.00 101 SER A O 1
ATOM 800 N N . LEU A 1 102 ? -1.285 -0.238 17.454 1.00 98.38 102 LEU A N 1
ATOM 801 C CA . LEU A 1 102 ? -2.376 0.736 17.487 1.00 98.38 102 LEU A CA 1
ATOM 802 C C . LEU A 1 102 ? -3.745 0.060 17.338 1.00 98.38 102 LEU A C 1
ATOM 804 O O . LEU A 1 102 ? -4.681 0.390 18.056 1.00 98.38 102 LEU A O 1
ATOM 808 N N . HIS A 1 103 ? -3.873 -0.924 16.444 1.00 98.25 103 HIS A N 1
ATOM 809 C CA . HIS A 1 103 ? -5.107 -1.702 16.333 1.00 98.25 103 HIS A CA 1
ATOM 810 C C . HIS A 1 103 ? -5.468 -2.390 17.662 1.00 98.25 103 HIS A C 1
ATOM 812 O O . HIS A 1 103 ? -6.605 -2.283 18.116 1.00 98.25 103 HIS A O 1
ATOM 818 N N . ALA A 1 104 ? -4.507 -3.062 18.306 1.00 98.19 104 ALA A N 1
ATOM 819 C CA . ALA A 1 104 ? -4.729 -3.716 19.596 1.00 98.19 104 ALA A CA 1
ATOM 820 C C . ALA A 1 104 ? -5.099 -2.713 20.704 1.00 98.19 104 ALA A C 1
ATOM 822 O O . ALA A 1 104 ? -5.989 -2.981 21.513 1.00 98.19 104 ALA A O 1
ATOM 823 N N . GLU A 1 105 ? -4.462 -1.543 20.706 1.00 98.12 105 GLU A N 1
ATOM 824 C CA . GLU A 1 105 ? -4.769 -0.448 21.620 1.00 98.12 105 GLU A CA 1
ATOM 825 C C . GLU A 1 105 ? -6.218 0.024 21.458 1.00 98.12 105 GLU A C 1
ATOM 827 O O . GLU A 1 105 ? -6.959 0.064 22.443 1.00 98.12 105 GLU A O 1
ATOM 832 N N . LEU A 1 106 ? -6.659 0.292 20.225 1.00 98.25 106 LEU A N 1
ATOM 833 C CA . LEU A 1 106 ? -8.023 0.742 19.943 1.00 98.25 106 LEU A CA 1
ATOM 834 C C . LEU A 1 106 ? -9.082 -0.274 20.382 1.00 98.25 106 LEU A C 1
ATOM 836 O O . LEU A 1 106 ? -10.108 0.124 20.932 1.00 98.25 106 LEU A O 1
ATOM 840 N N . ILE A 1 107 ? -8.826 -1.574 20.196 1.00 98.31 107 ILE A N 1
ATOM 841 C CA . ILE A 1 107 ? -9.700 -2.640 20.712 1.00 98.31 107 ILE A CA 1
ATOM 842 C C . ILE A 1 107 ? -9.802 -2.575 22.241 1.00 98.31 107 ILE A C 1
ATOM 844 O O . ILE A 1 107 ? -10.881 -2.775 22.792 1.00 98.31 107 ILE A O 1
ATOM 848 N N . SER A 1 108 ? -8.695 -2.300 22.936 1.00 98.25 108 SER A N 1
ATOM 849 C CA . SER A 1 108 ? -8.667 -2.266 24.403 1.00 98.25 108 SER A CA 1
ATOM 850 C C . SER A 1 108 ? -9.281 -1.001 25.012 1.00 98.25 108 SER A C 1
ATOM 852 O O . SER A 1 108 ? -9.827 -1.060 26.112 1.00 98.25 108 SER A O 1
ATOM 854 N N . GLN A 1 109 ? -9.190 0.135 24.316 1.00 98.00 109 GLN A N 1
ATOM 855 C CA . GLN A 1 109 ? -9.604 1.439 24.840 1.00 98.00 109 GLN A CA 1
ATOM 856 C C . GLN A 1 109 ? -11.003 1.867 24.384 1.00 98.00 109 GLN A C 1
ATOM 858 O O . GLN A 1 109 ? -11.633 2.691 25.044 1.00 98.00 109 GLN A O 1
ATOM 863 N N . SER A 1 110 ? -11.513 1.325 23.273 1.00 98.19 110 SER A N 1
ATOM 864 C CA . SER A 1 110 ? -12.811 1.706 22.717 1.00 98.19 110 SER A CA 1
ATOM 865 C C . SER A 1 110 ? -13.708 0.496 22.480 1.00 98.19 110 SER A C 1
ATOM 867 O O . SER A 1 110 ? -13.552 -0.239 21.504 1.00 98.19 110 SER A O 1
ATOM 869 N N . ASN A 1 111 ? -14.733 0.360 23.327 1.00 98.19 111 ASN A N 1
ATOM 870 C CA . ASN A 1 111 ? -15.800 -0.625 23.126 1.00 98.19 111 ASN A CA 1
ATOM 871 C C . ASN A 1 111 ? -16.481 -0.444 21.762 1.00 98.19 111 ASN A C 1
ATOM 873 O O . ASN A 1 111 ? -16.748 -1.423 21.075 1.00 98.19 111 ASN A O 1
ATOM 877 N N . ASP A 1 112 ? -16.692 0.801 21.325 1.00 97.94 112 ASP A N 1
ATOM 878 C CA . ASP A 1 112 ? -17.295 1.092 20.023 1.00 97.94 112 ASP A CA 1
ATOM 879 C C . ASP A 1 112 ? -16.467 0.550 18.853 1.00 97.94 112 ASP A C 1
ATOM 881 O O . ASP A 1 112 ? -17.022 -0.052 17.927 1.00 97.94 112 ASP A O 1
ATOM 885 N N . PHE A 1 113 ? -15.147 0.754 18.883 1.00 98.31 113 PHE A N 1
ATOM 886 C CA . PHE A 1 113 ? -14.246 0.237 17.855 1.00 98.31 113 PHE A CA 1
ATOM 887 C C . PHE A 1 113 ? -14.164 -1.294 17.905 1.00 98.31 113 PHE A C 1
ATOM 889 O O . PHE A 1 113 ? -14.229 -1.942 16.856 1.00 98.31 113 PHE A O 1
ATOM 896 N N . ALA A 1 114 ? -14.094 -1.878 19.105 1.00 98.44 114 ALA A N 1
ATOM 897 C CA . ALA A 1 114 ? -14.117 -3.326 19.299 1.00 98.44 114 ALA A CA 1
ATOM 898 C C . ALA A 1 114 ? -15.391 -3.963 18.724 1.00 98.44 114 ALA A C 1
ATOM 900 O O . ALA A 1 114 ? -15.319 -4.950 17.995 1.00 98.44 114 ALA A O 1
ATOM 901 N N . GLU A 1 115 ? -16.556 -3.363 18.965 1.00 98.25 115 GLU A N 1
ATOM 902 C CA . GLU A 1 115 ? -17.823 -3.813 18.386 1.00 98.25 115 GLU A CA 1
ATOM 903 C C . GLU A 1 115 ? -17.872 -3.616 16.865 1.00 98.25 115 GLU A C 1
ATOM 905 O O . GLU A 1 115 ? -18.325 -4.500 16.138 1.00 98.25 115 GLU A O 1
ATOM 910 N N . ALA A 1 116 ? -17.381 -2.481 16.355 1.00 97.75 116 ALA A N 1
ATOM 911 C CA . ALA A 1 116 ? -17.375 -2.184 14.919 1.00 97.75 116 ALA A CA 1
ATOM 912 C C . ALA A 1 116 ? -16.511 -3.160 14.103 1.00 97.75 116 ALA A C 1
ATOM 914 O O . ALA A 1 116 ? -16.780 -3.396 12.920 1.00 97.75 116 ALA A O 1
ATOM 915 N N . THR A 1 117 ? -15.474 -3.711 14.732 1.00 97.88 117 THR A N 1
ATOM 916 C CA . THR A 1 117 ? -14.499 -4.616 14.113 1.00 97.88 117 THR A CA 1
ATOM 917 C C . THR A 1 117 ? -14.701 -6.080 14.500 1.00 97.88 117 THR A C 1
ATOM 919 O O . THR A 1 117 ? -14.013 -6.956 13.971 1.00 97.88 117 THR A O 1
ATOM 922 N N . ALA A 1 118 ? -15.682 -6.376 15.358 1.00 97.69 118 ALA A N 1
ATOM 923 C CA . ALA A 1 118 ? -15.994 -7.728 15.794 1.00 97.69 118 ALA A CA 1
ATOM 924 C C . ALA A 1 118 ? -16.262 -8.660 14.598 1.00 97.69 118 ALA A C 1
ATOM 926 O O . ALA A 1 118 ? -17.081 -8.381 13.719 1.00 97.69 118 ALA A O 1
ATOM 927 N N . GLY 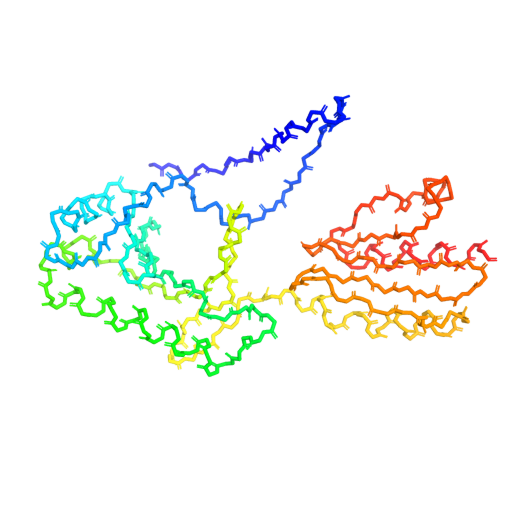A 1 119 ? -15.553 -9.791 14.564 1.00 96.88 119 GLY A N 1
ATOM 928 C CA . GLY A 1 119 ? -15.662 -10.791 13.497 1.00 96.88 119 GLY A CA 1
ATOM 929 C C . GLY A 1 119 ? -14.930 -10.442 12.195 1.00 96.88 119 GLY A C 1
ATOM 930 O O . GLY A 1 119 ? -14.986 -11.233 11.252 1.00 96.88 119 GLY A O 1
ATOM 931 N N . LEU A 1 120 ? -14.234 -9.303 12.118 1.00 97.81 120 LEU A N 1
ATOM 932 C CA . LEU A 1 120 ? -13.347 -8.990 10.998 1.00 97.81 120 LEU A CA 1
ATOM 933 C C . LEU A 1 120 ? -11.953 -9.577 11.232 1.00 97.81 120 LEU A C 1
ATOM 935 O O . LEU A 1 120 ? -11.448 -9.606 12.351 1.00 97.81 120 LEU A O 1
ATOM 939 N N . THR A 1 121 ? -11.312 -10.030 10.157 1.00 97.44 121 THR A N 1
ATOM 940 C CA . THR A 1 121 ? -9.910 -10.465 10.193 1.00 97.44 121 THR A CA 1
ATOM 941 C C . THR A 1 121 ? -9.010 -9.265 9.902 1.00 97.44 121 THR A C 1
ATOM 943 O O . THR A 1 121 ? -9.110 -8.716 8.801 1.00 97.44 121 THR A O 1
ATOM 946 N N . PRO A 1 122 ? -8.144 -8.832 10.834 1.00 97.56 122 PRO A N 1
ATOM 947 C CA . PRO A 1 122 ? -7.237 -7.723 10.577 1.00 97.56 122 PRO A CA 1
ATOM 948 C C . PRO A 1 122 ? -6.172 -8.123 9.552 1.00 97.56 122 PRO A C 1
ATOM 950 O O . PRO A 1 122 ? -5.544 -9.177 9.664 1.00 97.56 122 PRO A O 1
ATOM 953 N N . ARG A 1 123 ? -5.947 -7.256 8.566 1.00 97.44 123 ARG A N 1
ATOM 954 C CA . ARG A 1 123 ? -4.828 -7.317 7.628 1.00 97.44 123 ARG A CA 1
ATOM 955 C C . ARG A 1 123 ? -4.004 -6.052 7.787 1.00 97.44 123 ARG A C 1
ATOM 957 O O . ARG A 1 123 ? -4.481 -4.966 7.469 1.00 97.44 123 ARG A O 1
ATOM 964 N N . VAL A 1 124 ? -2.777 -6.213 8.268 1.00 98.19 124 VAL A N 1
ATOM 965 C CA . VAL A 1 124 ? -1.843 -5.102 8.450 1.00 98.19 124 VAL A CA 1
ATOM 966 C C . VAL A 1 124 ? -0.944 -5.004 7.224 1.00 98.19 124 VAL A C 1
ATOM 968 O O . VAL A 1 124 ? -0.221 -5.954 6.910 1.00 98.19 124 VAL A O 1
ATOM 971 N N . SER A 1 125 ? -1.009 -3.863 6.548 1.00 96.69 125 SER A N 1
ATOM 972 C CA . SER A 1 125 ? -0.332 -3.620 5.277 1.00 96.69 125 SER A CA 1
ATOM 973 C C . SER A 1 125 ? 0.485 -2.337 5.340 1.00 96.69 125 SER A C 1
ATOM 975 O O . SER A 1 125 ? 0.014 -1.316 5.834 1.00 96.69 125 SER A O 1
ATOM 977 N N . LEU A 1 126 ? 1.695 -2.384 4.800 1.00 95.81 126 LEU A N 1
ATOM 978 C CA . LEU A 1 126 ? 2.539 -1.226 4.559 1.00 95.81 126 LEU A CA 1
ATOM 979 C C . LEU A 1 126 ? 2.251 -0.715 3.154 1.00 95.81 126 LEU A C 1
ATOM 981 O O . LEU A 1 126 ? 2.294 -1.492 2.196 1.00 95.81 126 LEU A O 1
ATOM 985 N N . ILE A 1 127 ? 1.960 0.573 3.037 1.00 92.94 127 ILE A N 1
ATOM 986 C CA . ILE A 1 127 ? 1.599 1.206 1.774 1.00 92.94 127 ILE A CA 1
ATOM 987 C C . ILE A 1 127 ? 2.521 2.374 1.435 1.00 92.94 127 ILE A C 1
ATOM 989 O O . ILE A 1 127 ? 3.167 2.946 2.313 1.00 92.94 127 ILE A O 1
ATOM 993 N N . ASP A 1 128 ? 2.536 2.727 0.155 1.00 87.06 128 ASP A N 1
ATOM 994 C CA . ASP A 1 128 ? 3.026 4.010 -0.334 1.00 87.06 128 ASP A CA 1
ATOM 995 C C . ASP A 1 128 ? 1.902 4.744 -1.075 1.00 87.06 128 ASP A C 1
ATOM 997 O O . ASP A 1 128 ? 1.474 4.328 -2.158 1.00 87.06 128 ASP A O 1
ATOM 1001 N N . ASP A 1 129 ? 1.388 5.800 -0.449 1.00 84.25 129 ASP A N 1
ATOM 1002 C CA . ASP A 1 129 ? 0.484 6.784 -1.032 1.00 84.25 129 ASP A CA 1
ATOM 1003 C C . ASP A 1 129 ? 1.294 7.922 -1.667 1.00 84.25 129 ASP A C 1
ATOM 1005 O O . ASP A 1 129 ? 1.861 8.782 -0.992 1.00 84.25 129 ASP A O 1
ATOM 1009 N N . TYR A 1 130 ? 1.313 7.937 -2.997 1.00 76.69 130 TYR A N 1
ATOM 1010 C CA . TYR A 1 130 ? 2.022 8.926 -3.810 1.00 76.69 130 TYR A CA 1
ATOM 1011 C C . TYR A 1 130 ? 1.096 10.067 -4.273 1.00 76.69 130 TYR A C 1
ATOM 1013 O O . TYR A 1 130 ? 1.334 10.706 -5.303 1.00 76.69 130 TYR A O 1
ATOM 1021 N N . GLY A 1 131 ? -0.010 10.302 -3.561 1.00 74.94 131 GLY A N 1
ATOM 1022 C CA . GLY A 1 131 ? -0.960 11.400 -3.767 1.00 74.94 131 GLY A CA 1
ATOM 1023 C C . GLY A 1 131 ? -1.959 11.188 -4.908 1.00 74.94 131 GLY A C 1
ATOM 1024 O O . GLY A 1 131 ? -3.063 11.727 -4.870 1.00 74.94 131 GLY A O 1
ATOM 1025 N N . MET A 1 132 ? -1.604 10.385 -5.914 1.00 69.31 132 MET A N 1
ATOM 1026 C CA . MET A 1 132 ? -2.495 9.993 -7.019 1.00 69.31 132 MET A CA 1
ATOM 1027 C C . MET A 1 132 ? -3.056 8.575 -6.860 1.00 69.31 132 MET A C 1
ATOM 1029 O O . MET A 1 132 ? -3.875 8.134 -7.667 1.00 69.31 132 MET A O 1
ATOM 1033 N N . GLY A 1 133 ? -2.600 7.847 -5.845 1.00 72.88 133 GLY A N 1
ATOM 1034 C CA . GLY A 1 133 ? -2.959 6.464 -5.599 1.00 72.88 133 GLY A CA 1
ATOM 1035 C C . GLY A 1 133 ? -2.087 5.858 -4.510 1.00 72.88 133 GLY A C 1
ATOM 1036 O O . GLY A 1 133 ? -1.172 6.493 -4.000 1.00 72.88 133 GLY A O 1
ATOM 1037 N N . CYS A 1 134 ? -2.378 4.605 -4.187 1.00 78.19 134 CYS A N 1
ATOM 1038 C CA . CYS A 1 134 ? -1.720 3.858 -3.127 1.00 78.19 134 CYS A CA 1
ATOM 1039 C C . CYS A 1 134 ? -1.274 2.497 -3.668 1.00 78.19 134 CYS A C 1
ATOM 1041 O O . CYS A 1 134 ? -2.057 1.806 -4.331 1.00 78.19 134 CYS A O 1
ATOM 1043 N N . VAL A 1 135 ? -0.044 2.089 -3.358 1.00 81.88 135 VAL A N 1
ATOM 1044 C CA . VAL A 1 135 ? 0.459 0.726 -3.600 1.00 81.88 135 VAL A CA 1
ATOM 1045 C C . VAL A 1 135 ? 0.736 0.014 -2.284 1.00 81.88 135 VAL A C 1
ATOM 1047 O O . VAL A 1 135 ? 1.177 0.624 -1.319 1.00 81.88 135 VAL A O 1
ATOM 1050 N N . GLU A 1 136 ? 0.459 -1.287 -2.236 1.00 87.12 136 GLU A N 1
ATOM 1051 C CA . GLU A 1 136 ? 0.828 -2.134 -1.102 1.00 87.12 136 GLU A CA 1
ATOM 1052 C C . GLU A 1 136 ? 2.258 -2.645 -1.304 1.00 87.12 136 GLU A C 1
ATOM 1054 O O . GLU A 1 136 ? 2.542 -3.316 -2.297 1.00 87.12 136 GLU A O 1
ATOM 1059 N N . LEU A 1 137 ? 3.150 -2.320 -0.370 1.00 87.19 137 LEU A N 1
ATOM 1060 C CA . LEU A 1 137 ? 4.562 -2.706 -0.413 1.00 87.19 137 LEU A CA 1
ATOM 1061 C C . LEU A 1 137 ? 4.804 -4.042 0.296 1.00 87.19 137 LEU A C 1
ATOM 1063 O O . LEU A 1 137 ? 5.526 -4.909 -0.201 1.00 87.19 137 LEU A O 1
ATOM 1067 N N . ALA A 1 138 ? 4.193 -4.215 1.469 1.00 92.62 138 ALA A N 1
ATOM 1068 C CA . ALA A 1 138 ? 4.341 -5.413 2.280 1.00 92.62 138 ALA A CA 1
ATOM 1069 C C . ALA A 1 138 ? 3.134 -5.649 3.190 1.00 92.62 138 ALA A C 1
ATOM 1071 O O . ALA A 1 138 ? 2.330 -4.757 3.448 1.00 92.62 138 ALA A O 1
ATOM 1072 N N . GLN A 1 139 ? 3.043 -6.859 3.730 1.00 95.31 139 GLN A N 1
ATOM 1073 C CA . GLN A 1 139 ? 2.061 -7.260 4.730 1.00 95.31 139 GLN A CA 1
ATOM 1074 C C . GLN A 1 139 ? 2.753 -7.893 5.933 1.00 95.31 139 GLN A C 1
ATOM 1076 O O . GLN A 1 139 ? 3.790 -8.545 5.795 1.00 95.31 139 GLN A O 1
ATOM 1081 N N . LEU A 1 140 ? 2.140 -7.771 7.108 1.00 96.62 140 LEU A N 1
ATOM 1082 C CA . LEU A 1 140 ? 2.550 -8.539 8.279 1.00 96.62 140 LEU A CA 1
ATOM 1083 C C . LEU A 1 140 ? 1.879 -9.916 8.255 1.00 96.62 140 LEU A C 1
ATOM 1085 O O . LEU A 1 140 ? 0.653 -10.017 8.299 1.00 96.62 140 LEU A O 1
ATOM 1089 N N . HIS A 1 141 ? 2.672 -10.985 8.213 1.00 92.44 141 HIS A N 1
ATOM 1090 C CA . HIS A 1 141 ? 2.171 -12.357 8.235 1.00 92.44 141 HIS A CA 1
ATOM 1091 C C . HIS A 1 141 ? 2.990 -13.211 9.203 1.00 92.44 141 HIS A C 1
ATOM 1093 O O . HIS A 1 141 ? 4.168 -13.461 8.963 1.00 92.44 141 HIS A O 1
ATOM 1099 N N . ALA A 1 142 ? 2.355 -13.695 10.277 1.00 90.88 142 ALA A N 1
ATOM 1100 C CA . ALA A 1 142 ? 3.008 -14.487 11.327 1.00 90.88 142 ALA A CA 1
ATOM 1101 C C . ALA A 1 142 ? 4.309 -13.830 11.839 1.00 90.88 142 ALA A C 1
ATOM 1103 O O . ALA A 1 142 ? 5.368 -14.453 11.826 1.00 90.88 142 ALA A O 1
ATOM 1104 N N . GLU A 1 143 ? 4.216 -12.547 12.219 1.00 91.00 143 GLU A N 1
ATOM 1105 C CA . GLU A 1 143 ? 5.329 -11.728 12.747 1.00 91.00 143 GLU A CA 1
ATOM 1106 C C . GLU A 1 143 ? 6.490 -11.503 11.766 1.00 91.00 143 GLU A C 1
ATOM 1108 O O . GLU A 1 143 ? 7.568 -11.053 12.146 1.00 91.00 143 GLU A O 1
ATOM 1113 N N . ARG A 1 144 ? 6.281 -11.797 10.481 1.00 91.44 144 ARG A N 1
ATOM 1114 C CA . ARG A 1 144 ? 7.270 -11.576 9.428 1.00 91.44 144 ARG A CA 1
ATOM 1115 C C . ARG A 1 144 ? 6.728 -10.633 8.374 1.00 91.44 144 ARG A C 1
ATOM 1117 O O . ARG A 1 144 ? 5.530 -10.622 8.081 1.00 91.44 144 ARG A O 1
ATOM 1124 N N . VAL A 1 145 ? 7.640 -9.878 7.775 1.00 92.00 145 VAL A N 1
ATOM 1125 C CA . VAL A 1 145 ? 7.347 -9.068 6.598 1.00 92.00 145 VAL A CA 1
ATOM 1126 C C . VAL A 1 145 ? 7.174 -10.007 5.412 1.00 92.00 145 VAL A C 1
ATOM 1128 O O . VAL A 1 145 ? 8.063 -10.784 5.066 1.00 92.00 145 VAL A O 1
ATOM 1131 N N . LYS A 1 146 ? 6.001 -9.951 4.793 1.00 91.44 146 LYS A N 1
ATOM 1132 C CA . LYS A 1 146 ? 5.728 -10.570 3.505 1.00 91.44 146 LYS A CA 1
ATOM 1133 C C . LYS A 1 146 ? 5.623 -9.463 2.472 1.00 91.44 146 LYS A C 1
ATOM 1135 O O . LYS A 1 146 ? 4.597 -8.793 2.386 1.00 91.44 146 LYS A O 1
ATOM 1140 N N . TRP A 1 147 ? 6.668 -9.300 1.676 1.00 84.31 147 TRP A N 1
ATOM 1141 C CA . TRP A 1 147 ? 6.664 -8.376 0.550 1.00 84.31 147 TRP A CA 1
ATOM 1142 C C . TRP A 1 147 ? 5.584 -8.767 -0.455 1.00 84.31 147 TRP A C 1
ATOM 1144 O O . TRP A 1 147 ? 5.484 -9.923 -0.881 1.00 84.31 147 TRP A O 1
ATOM 1154 N N . THR A 1 148 ? 4.740 -7.810 -0.815 1.00 79.38 148 THR A N 1
ATOM 1155 C CA . THR A 1 148 ? 3.665 -8.016 -1.780 1.00 79.38 148 THR A CA 1
ATOM 1156 C C . THR A 1 148 ? 4.221 -7.752 -3.155 1.00 79.38 148 THR A C 1
ATOM 1158 O O . THR A 1 148 ? 4.068 -6.641 -3.630 1.00 79.38 148 THR A O 1
ATOM 1161 N N . ASN A 1 149 ? 4.902 -8.755 -3.738 1.00 56.31 149 ASN A N 1
ATOM 1162 C CA . ASN A 1 149 ? 5.482 -8.751 -5.090 1.00 56.31 149 ASN A CA 1
ATOM 1163 C C . ASN A 1 149 ? 5.546 -7.344 -5.701 1.00 56.31 149 ASN A C 1
ATOM 1165 O O . ASN A 1 149 ? 4.816 -7.041 -6.646 1.00 56.31 149 ASN A O 1
ATOM 1169 N N . ILE A 1 150 ? 6.420 -6.494 -5.153 1.00 51.94 150 ILE A N 1
ATOM 1170 C CA . ILE A 1 150 ? 6.995 -5.421 -5.956 1.00 51.94 150 ILE A CA 1
ATOM 1171 C C . ILE A 1 150 ? 7.576 -6.192 -7.138 1.00 51.94 150 ILE A C 1
ATOM 1173 O O . ILE A 1 150 ? 8.357 -7.116 -6.880 1.00 51.94 150 ILE A O 1
ATOM 1177 N N . PRO A 1 151 ? 7.089 -5.988 -8.373 1.00 44.22 151 PRO A N 1
ATOM 1178 C CA . PRO A 1 151 ? 7.336 -6.927 -9.448 1.00 44.22 151 PRO A CA 1
ATOM 1179 C C . PRO A 1 151 ? 8.823 -7.256 -9.518 1.00 44.22 151 PRO A C 1
ATOM 1181 O O . PRO A 1 151 ? 9.661 -6.384 -9.746 1.00 44.22 151 PRO A O 1
ATOM 1184 N N . SER A 1 152 ? 9.154 -8.531 -9.312 1.00 42.47 152 SER A N 1
ATOM 1185 C CA . SER A 1 152 ? 10.509 -9.046 -9.500 1.00 42.47 152 SER A CA 1
ATOM 1186 C C . SER A 1 152 ? 11.035 -8.734 -10.907 1.00 42.47 152 SER A C 1
ATOM 1188 O O . SER A 1 152 ? 12.247 -8.710 -11.103 1.00 42.47 152 SER A O 1
ATOM 1190 N N . SER A 1 153 ? 10.146 -8.392 -11.850 1.00 45.28 153 SER A N 1
ATOM 1191 C CA . SER A 1 153 ? 10.455 -7.868 -13.182 1.00 45.28 153 SER A CA 1
ATOM 1192 C C . SER A 1 153 ? 11.280 -6.575 -13.195 1.00 45.28 153 SER A C 1
ATOM 1194 O O . SER A 1 153 ? 11.865 -6.263 -14.228 1.00 45.28 153 SER A O 1
ATOM 1196 N N . ILE A 1 154 ? 11.401 -5.839 -12.083 1.00 41.59 154 ILE A N 1
ATOM 1197 C CA . ILE A 1 154 ? 12.333 -4.701 -12.009 1.00 41.59 154 ILE A CA 1
ATOM 1198 C C . ILE A 1 154 ? 13.789 -5.184 -11.860 1.00 41.59 154 ILE A C 1
ATOM 1200 O O . ILE A 1 154 ? 14.704 -4.487 -12.287 1.00 41.59 154 ILE A O 1
ATOM 1204 N N . TYR A 1 155 ? 14.030 -6.395 -11.339 1.00 44.34 155 TYR A N 1
ATOM 1205 C CA . TYR A 1 155 ? 15.380 -6.856 -10.985 1.00 44.34 155 TYR A CA 1
ATOM 1206 C C . TYR A 1 155 ? 15.836 -8.163 -11.657 1.00 44.34 155 TYR A C 1
ATOM 1208 O O . TYR A 1 155 ? 17.041 -8.359 -11.800 1.00 44.34 155 TYR A O 1
ATOM 1216 N N . CYS A 1 156 ? 14.942 -9.060 -12.096 1.00 47.81 156 CYS A N 1
ATOM 1217 C CA . CYS A 1 156 ? 15.364 -10.369 -12.625 1.00 47.81 156 CYS A CA 1
ATOM 1218 C C . CYS A 1 156 ? 15.662 -10.408 -14.130 1.00 47.81 156 CYS A C 1
ATOM 1220 O O . CYS A 1 156 ? 16.410 -11.284 -14.568 1.00 47.81 156 CYS A O 1
ATOM 1222 N N . ASP A 1 157 ? 15.118 -9.475 -14.913 1.00 52.69 157 ASP A N 1
ATOM 1223 C CA . ASP A 1 157 ? 15.190 -9.554 -16.377 1.00 52.69 157 ASP A CA 1
ATOM 1224 C C . ASP A 1 157 ? 16.090 -8.491 -17.028 1.00 52.69 157 ASP A C 1
ATOM 1226 O O . ASP A 1 157 ? 16.562 -8.691 -18.149 1.00 52.69 157 ASP A O 1
ATOM 1230 N N . ILE A 1 158 ? 16.446 -7.424 -16.298 1.00 62.41 158 ILE A N 1
ATOM 1231 C CA . ILE A 1 158 ? 17.469 -6.462 -16.739 1.00 62.41 158 ILE A CA 1
ATOM 1232 C C . ILE A 1 158 ? 18.799 -7.174 -17.039 1.00 62.41 158 ILE A C 1
ATOM 1234 O O . ILE A 1 158 ? 19.325 -6.951 -18.124 1.00 62.41 158 ILE A O 1
ATOM 1238 N N . PRO A 1 159 ? 19.336 -8.077 -16.189 1.00 66.44 159 PRO A N 1
ATOM 1239 C CA . PRO A 1 159 ? 20.609 -8.739 -16.486 1.00 66.44 159 PRO A CA 1
ATOM 1240 C C . PRO A 1 159 ? 20.607 -9.529 -17.805 1.00 66.44 159 PRO A C 1
ATOM 1242 O O . PRO A 1 159 ? 21.570 -9.450 -18.557 1.00 66.44 159 PRO A O 1
ATOM 1245 N N . LYS A 1 160 ? 19.508 -10.219 -18.146 1.00 67.31 160 LYS A N 1
ATOM 1246 C CA . LYS A 1 160 ? 19.402 -10.981 -19.406 1.00 67.31 160 LYS A CA 1
ATOM 1247 C C . LYS A 1 160 ? 19.385 -10.068 -20.629 1.00 67.31 160 LYS A C 1
ATOM 1249 O O . LYS A 1 160 ? 20.051 -10.346 -21.625 1.00 67.31 160 LYS A O 1
ATOM 1254 N N . LEU A 1 161 ? 18.651 -8.958 -20.540 1.00 67.31 161 LEU A N 1
ATOM 1255 C CA . LEU A 1 161 ? 18.626 -7.946 -21.592 1.00 67.31 161 LEU A CA 1
ATOM 1256 C C . LEU A 1 161 ? 19.998 -7.281 -21.747 1.00 67.31 161 LEU A C 1
ATOM 1258 O O . LEU A 1 161 ? 20.450 -7.060 -22.866 1.00 67.31 161 LEU A O 1
ATOM 1262 N N . MET A 1 162 ? 20.689 -7.022 -20.635 1.00 71.12 162 MET A N 1
ATOM 1263 C CA . MET A 1 162 ? 22.052 -6.490 -20.624 1.00 71.12 162 MET A CA 1
ATOM 1264 C C . MET A 1 162 ? 23.046 -7.447 -21.287 1.00 71.12 162 MET A C 1
ATOM 1266 O O . MET A 1 162 ? 23.874 -6.994 -22.081 1.00 71.12 162 MET A O 1
ATOM 1270 N N . ASP A 1 163 ? 22.947 -8.750 -21.013 1.00 76.94 163 ASP A N 1
ATOM 1271 C CA . ASP A 1 163 ? 23.779 -9.779 -21.644 1.00 76.94 163 ASP A CA 1
ATOM 1272 C C . ASP A 1 163 ? 23.539 -9.824 -23.162 1.00 76.94 163 ASP A C 1
ATOM 1274 O O . ASP A 1 163 ? 24.494 -9.802 -23.944 1.00 76.94 163 ASP A O 1
ATOM 1278 N N . TYR A 1 164 ? 22.272 -9.804 -23.595 1.00 71.94 164 TYR A N 1
ATOM 1279 C CA . TYR A 1 164 ? 21.909 -9.785 -25.015 1.00 71.94 164 TYR A CA 1
ATOM 1280 C C . TYR A 1 164 ? 22.409 -8.519 -25.728 1.00 71.94 164 TYR A C 1
ATOM 1282 O O . TYR A 1 164 ? 23.020 -8.602 -26.795 1.00 71.94 164 TYR A O 1
ATOM 1290 N N . LEU A 1 165 ? 22.182 -7.340 -25.143 1.00 73.12 165 LEU A N 1
ATOM 1291 C CA . LEU A 1 165 ? 22.605 -6.059 -25.715 1.00 73.12 165 LEU A CA 1
ATOM 1292 C C . LEU A 1 165 ? 24.133 -5.980 -25.823 1.00 73.12 165 LEU A C 1
ATOM 1294 O O . LEU A 1 165 ? 24.660 -5.616 -26.876 1.00 73.12 165 LEU A O 1
ATOM 1298 N N . SER A 1 166 ? 24.843 -6.415 -24.782 1.00 76.56 166 SER A N 1
ATOM 1299 C CA . SER A 1 166 ? 26.309 -6.468 -24.773 1.00 76.56 166 SER A CA 1
ATOM 1300 C C . SER A 1 166 ? 26.858 -7.407 -25.850 1.00 76.56 166 SER A C 1
ATOM 1302 O O . SER A 1 166 ? 27.807 -7.051 -26.551 1.00 76.56 166 SER A O 1
ATOM 1304 N N . ALA A 1 167 ? 26.240 -8.581 -26.036 1.00 79.12 167 ALA A N 1
ATOM 1305 C CA . ALA A 1 167 ? 26.617 -9.532 -27.085 1.00 79.12 167 ALA A CA 1
ATOM 1306 C C . ALA A 1 167 ? 26.418 -8.975 -28.508 1.00 79.12 167 ALA A C 1
ATOM 1308 O O . ALA A 1 167 ? 27.127 -9.381 -29.427 1.00 79.12 167 ALA A O 1
ATOM 1309 N N . ASN A 1 168 ? 25.506 -8.014 -28.684 1.00 70.81 168 ASN A N 1
ATOM 1310 C CA . ASN A 1 168 ? 25.215 -7.354 -29.960 1.00 70.81 168 ASN A CA 1
ATOM 1311 C C . ASN A 1 168 ? 25.912 -5.987 -30.110 1.00 70.81 168 ASN A C 1
ATOM 1313 O O . ASN A 1 168 ? 25.515 -5.163 -30.930 1.00 70.81 168 ASN A O 1
ATOM 1317 N N . GLY A 1 169 ? 26.969 -5.732 -29.332 1.00 73.56 169 GLY A N 1
ATOM 1318 C CA . GLY A 1 169 ? 27.825 -4.554 -29.499 1.00 73.56 169 GLY A CA 1
ATOM 1319 C C . GLY A 1 169 ? 27.289 -3.263 -28.877 1.00 73.56 169 GLY A C 1
ATOM 1320 O O . GLY A 1 169 ? 27.942 -2.225 -29.004 1.00 73.56 169 GLY A O 1
ATOM 1321 N N . PHE A 1 170 ? 26.159 -3.313 -28.169 1.00 71.50 170 PHE A N 1
ATOM 1322 C CA . PHE A 1 170 ? 25.682 -2.192 -27.366 1.00 71.50 170 PHE A CA 1
ATOM 1323 C C . PHE A 1 170 ? 26.470 -2.116 -26.064 1.00 71.50 170 PHE A C 1
ATOM 1325 O O . PHE A 1 170 ? 26.782 -3.126 -25.436 1.00 71.50 170 PHE A O 1
ATOM 1332 N N . ARG A 1 171 ? 26.791 -0.899 -25.631 1.00 73.62 171 ARG A N 1
ATOM 1333 C CA . ARG A 1 171 ? 27.424 -0.654 -24.333 1.00 73.62 171 ARG A CA 1
ATOM 1334 C C . ARG A 1 171 ? 26.532 0.257 -23.521 1.00 73.62 171 ARG A C 1
ATOM 1336 O O . ARG A 1 171 ? 26.062 1.269 -24.036 1.00 73.62 171 ARG A O 1
ATOM 1343 N N . MET A 1 172 ? 26.314 -0.089 -22.257 1.00 70.75 172 MET A N 1
ATOM 1344 C CA . MET A 1 172 ? 25.628 0.807 -21.332 1.00 70.75 172 MET A CA 1
ATOM 1345 C C . MET A 1 172 ? 26.412 2.118 -21.263 1.00 70.75 172 MET A C 1
ATOM 1347 O O . MET A 1 172 ? 27.598 2.114 -20.934 1.00 70.75 172 MET A O 1
ATOM 1351 N N . ASN A 1 173 ? 25.761 3.208 -21.652 1.00 69.62 173 ASN A N 1
ATOM 1352 C CA . ASN A 1 173 ? 26.361 4.533 -21.689 1.00 69.62 173 ASN A CA 1
ATOM 1353 C C . ASN A 1 173 ? 26.019 5.299 -20.415 1.00 69.62 173 ASN A C 1
ATOM 1355 O O . ASN A 1 173 ? 26.896 5.878 -19.784 1.00 69.62 173 ASN A O 1
ATOM 1359 N N . ASP A 1 174 ? 24.744 5.255 -20.031 1.00 58.41 174 ASP A N 1
ATOM 1360 C CA . ASP A 1 174 ? 24.233 5.907 -18.833 1.00 58.41 174 ASP A CA 1
ATOM 1361 C C . ASP A 1 174 ? 23.044 5.116 -18.273 1.00 58.41 174 ASP A C 1
ATOM 1363 O O . ASP A 1 174 ? 22.280 4.506 -19.026 1.00 58.41 174 ASP A O 1
ATOM 1367 N N . ALA A 1 175 ? 22.891 5.116 -16.955 1.00 59.03 175 ALA A N 1
ATOM 1368 C CA . ALA A 1 175 ? 21.768 4.502 -16.264 1.00 59.03 175 ALA A CA 1
ATOM 1369 C C . ALA A 1 175 ? 21.228 5.502 -15.246 1.00 59.03 175 ALA A C 1
ATOM 1371 O O . ALA A 1 175 ? 21.882 5.830 -14.257 1.00 59.03 175 ALA A O 1
ATOM 1372 N N . THR A 1 176 ? 20.014 5.982 -15.489 1.00 52.97 176 THR A N 1
ATOM 1373 C CA . THR A 1 176 ? 19.320 6.910 -14.604 1.00 52.97 176 THR A CA 1
ATOM 1374 C C . THR A 1 176 ? 18.169 6.189 -13.920 1.00 52.97 176 THR A C 1
ATOM 1376 O O . THR A 1 176 ? 17.264 5.667 -14.568 1.00 52.97 176 THR A O 1
ATOM 1379 N N . ILE A 1 177 ? 18.173 6.185 -12.591 1.00 53.34 177 ILE A N 1
ATOM 1380 C CA . ILE A 1 177 ? 17.040 5.714 -11.793 1.00 53.34 177 ILE A CA 1
ATOM 1381 C C . ILE A 1 177 ? 16.188 6.942 -11.475 1.00 53.34 177 ILE A C 1
ATOM 1383 O O . ILE A 1 177 ? 16.687 7.898 -10.885 1.00 53.34 177 ILE A O 1
ATOM 1387 N N . GLY A 1 178 ? 14.934 6.945 -11.928 1.00 53.34 178 GLY A N 1
ATOM 1388 C CA . GLY A 1 178 ? 14.014 8.063 -11.736 1.00 53.34 178 GLY A CA 1
ATOM 1389 C C . GLY A 1 178 ? 13.259 7.961 -10.412 1.00 53.34 178 GLY A C 1
ATOM 1390 O O . GLY A 1 178 ? 13.377 8.833 -9.559 1.00 53.34 178 GLY A O 1
ATOM 1391 N N . SER A 1 179 ? 12.474 6.893 -10.246 1.00 51.97 179 SER A N 1
ATOM 1392 C CA . SER A 1 179 ? 11.664 6.617 -9.049 1.00 51.97 179 SER A CA 1
ATOM 1393 C C . SER A 1 179 ? 11.527 5.107 -8.819 1.00 51.97 179 SER A C 1
ATOM 1395 O O . SER A 1 179 ? 12.012 4.312 -9.620 1.00 51.97 179 SER A O 1
ATOM 1397 N N . MET A 1 180 ? 10.831 4.688 -7.757 1.00 42.84 180 MET A N 1
ATOM 1398 C CA . MET A 1 180 ? 10.765 3.283 -7.326 1.00 42.84 180 MET A CA 1
ATOM 1399 C C . MET A 1 180 ? 10.239 2.287 -8.385 1.00 42.84 180 MET A C 1
ATOM 1401 O O . MET A 1 180 ? 10.446 1.084 -8.269 1.00 42.84 180 MET A O 1
ATOM 1405 N N . HIS A 1 181 ? 9.575 2.782 -9.432 1.00 52.78 181 HIS A N 1
ATOM 1406 C CA . HIS A 1 181 ? 9.081 1.968 -10.546 1.00 52.78 181 HIS A CA 1
ATOM 1407 C C . HIS A 1 181 ? 9.495 2.532 -11.903 1.00 52.78 181 HIS A C 1
ATOM 1409 O O . HIS A 1 181 ? 8.951 2.107 -12.924 1.00 52.78 181 HIS A O 1
ATOM 1415 N N . SER A 1 182 ? 10.412 3.507 -11.915 1.00 58.28 182 SER A N 1
ATOM 1416 C CA . SER A 1 182 ? 10.907 4.082 -13.149 1.00 58.28 182 SER A CA 1
ATOM 1417 C C . SER A 1 182 ? 12.419 4.162 -13.217 1.00 58.28 182 SER A C 1
ATOM 1419 O O . SER A 1 182 ? 13.092 4.773 -12.388 1.00 58.28 182 SER A O 1
ATOM 1421 N N . TYR A 1 183 ? 12.958 3.542 -14.254 1.00 63.25 183 TYR A N 1
ATOM 1422 C CA . TYR A 1 183 ? 14.367 3.607 -14.594 1.00 63.25 183 TYR A CA 1
ATOM 1423 C C . TYR A 1 183 ? 14.487 3.857 -16.084 1.00 63.25 183 TYR A C 1
ATOM 1425 O O . TYR A 1 183 ? 13.620 3.455 -16.853 1.00 63.25 183 TYR A O 1
ATOM 1433 N N . SER A 1 184 ? 15.575 4.496 -16.482 1.00 71.38 184 SER A N 1
ATOM 1434 C CA . SER A 1 184 ? 15.958 4.688 -17.868 1.00 71.38 184 SER A CA 1
ATOM 1435 C C . SER A 1 184 ? 17.403 4.241 -18.030 1.00 71.38 184 SER A C 1
ATOM 1437 O O . SER A 1 184 ? 18.294 4.736 -17.342 1.00 71.38 184 SER A O 1
ATOM 1439 N N . ILE A 1 185 ? 17.645 3.279 -18.913 1.00 69.75 185 ILE A N 1
ATOM 1440 C CA . ILE A 1 185 ? 18.991 2.819 -19.254 1.00 69.75 185 ILE A CA 1
ATOM 1441 C C . ILE A 1 185 ? 19.243 3.194 -20.702 1.00 69.75 185 ILE A C 1
ATOM 1443 O O . ILE A 1 185 ? 18.496 2.792 -21.591 1.00 69.75 185 ILE A O 1
ATOM 1447 N N . THR A 1 186 ? 20.300 3.959 -20.942 1.00 74.00 186 THR A N 1
ATOM 1448 C CA . THR A 1 186 ? 20.710 4.365 -22.281 1.00 74.00 186 THR A CA 1
ATOM 1449 C C . THR A 1 186 ? 21.940 3.581 -22.709 1.00 74.00 186 THR A C 1
ATOM 1451 O O . THR A 1 186 ? 22.953 3.521 -22.010 1.00 74.00 186 THR A O 1
ATOM 1454 N N . PHE A 1 187 ? 21.865 3.010 -23.901 1.00 72.56 187 PHE A N 1
ATOM 1455 C CA . PHE A 1 187 ? 22.918 2.244 -24.538 1.00 72.56 187 PHE A CA 1
ATOM 1456 C C . PHE A 1 187 ? 23.478 3.028 -25.720 1.00 72.56 187 PHE A C 1
ATOM 1458 O O . PHE A 1 187 ? 22.735 3.527 -26.567 1.00 72.56 187 PHE A O 1
ATOM 1465 N N . ALA A 1 188 ? 24.803 3.112 -25.784 1.00 67.75 188 ALA A N 1
ATOM 1466 C CA . ALA A 1 188 ? 25.520 3.590 -26.953 1.00 67.75 188 ALA A CA 1
ATOM 1467 C C . ALA A 1 188 ? 25.807 2.412 -27.896 1.00 67.75 188 ALA A C 1
ATOM 1469 O O . ALA A 1 188 ? 26.186 1.323 -27.455 1.00 67.75 188 ALA A O 1
ATOM 1470 N N . GLY A 1 189 ? 25.638 2.642 -29.195 1.00 65.50 189 GLY A N 1
ATOM 1471 C CA . GLY A 1 189 ? 25.788 1.651 -30.258 1.00 65.50 189 GLY A CA 1
ATOM 1472 C C . GLY A 1 189 ? 25.561 2.291 -31.632 1.00 65.50 189 GLY A C 1
ATOM 1473 O O . GLY A 1 189 ? 25.514 3.521 -31.713 1.00 65.50 189 GLY A O 1
ATOM 1474 N N . PRO A 1 190 ? 25.405 1.489 -32.703 1.00 61.75 190 PRO A N 1
ATOM 1475 C CA . PRO A 1 190 ? 25.074 1.984 -34.044 1.00 61.75 190 PRO A CA 1
ATOM 1476 C C . PRO A 1 190 ? 23.846 2.903 -34.042 1.00 61.75 190 PRO A C 1
ATOM 1478 O O . PRO A 1 190 ? 23.843 3.908 -34.746 1.00 61.75 190 PRO A O 1
ATOM 1481 N N . ASN A 1 191 ? 22.883 2.603 -33.162 1.00 67.12 191 ASN A N 1
ATOM 1482 C CA . ASN A 1 191 ? 21.741 3.443 -32.822 1.00 67.12 191 ASN A CA 1
ATOM 1483 C C . ASN A 1 191 ? 21.694 3.626 -31.297 1.00 67.12 191 ASN A C 1
ATOM 1485 O O . ASN A 1 191 ? 21.833 2.654 -30.553 1.00 67.12 191 ASN A O 1
ATOM 1489 N N . ALA A 1 192 ? 21.526 4.860 -30.815 1.00 70.00 192 ALA A N 1
ATOM 1490 C CA . ALA A 1 192 ? 21.327 5.103 -29.388 1.00 70.00 192 ALA A CA 1
ATOM 1491 C C . ALA A 1 192 ? 19.967 4.532 -28.968 1.00 70.00 192 ALA A C 1
ATOM 1493 O O . ALA A 1 192 ? 18.941 4.867 -29.558 1.00 70.00 192 ALA A O 1
ATOM 1494 N N . LEU A 1 193 ? 19.972 3.669 -27.957 1.00 77.50 193 LEU A N 1
ATOM 1495 C CA . LEU A 1 193 ? 18.786 2.971 -27.476 1.00 77.50 193 LEU A CA 1
ATOM 1496 C C . LEU A 1 193 ? 18.547 3.355 -26.024 1.00 77.50 193 LEU A C 1
ATOM 1498 O O . LEU A 1 193 ? 19.430 3.158 -25.195 1.00 77.50 193 LEU A O 1
ATOM 1502 N N . THR A 1 194 ? 17.357 3.841 -25.694 1.00 82.38 194 THR A N 1
ATOM 1503 C CA . THR A 1 194 ? 16.965 4.048 -24.298 1.00 82.38 194 THR A CA 1
ATOM 1504 C C . THR A 1 194 ? 15.875 3.053 -23.939 1.00 82.38 194 THR A C 1
ATOM 1506 O O . THR A 1 194 ? 14.910 2.888 -24.672 1.00 82.38 194 THR A O 1
ATOM 1509 N N . ILE A 1 195 ? 16.016 2.365 -22.816 1.00 81.56 195 ILE A N 1
ATOM 1510 C CA . ILE A 1 195 ? 14.985 1.487 -22.274 1.00 81.56 195 ILE A CA 1
ATOM 1511 C C . ILE A 1 195 ? 14.475 2.140 -21.015 1.00 81.56 195 ILE A C 1
ATOM 1513 O O . ILE A 1 195 ? 15.233 2.305 -20.059 1.00 81.56 195 ILE A O 1
ATOM 1517 N N . THR A 1 196 ? 13.196 2.484 -21.020 1.00 79.25 196 THR A N 1
ATOM 1518 C CA . THR A 1 196 ? 12.555 3.066 -19.856 1.00 79.25 196 THR A CA 1
ATOM 1519 C C . THR A 1 196 ? 11.520 2.097 -19.321 1.00 79.25 196 THR A C 1
ATOM 1521 O O . THR A 1 196 ? 10.653 1.620 -20.052 1.00 79.25 196 THR A O 1
ATOM 1524 N N . CYS A 1 197 ? 11.605 1.816 -18.031 1.00 73.06 197 CYS A N 1
ATOM 1525 C CA . CYS A 1 197 ? 10.478 1.303 -17.278 1.00 73.06 197 CYS A CA 1
ATOM 1526 C C . CYS A 1 197 ? 9.810 2.496 -16.610 1.00 73.06 197 CYS A C 1
ATOM 1528 O O . CYS A 1 197 ? 10.504 3.349 -16.063 1.00 73.06 197 CYS A O 1
ATOM 1530 N N . ASP A 1 198 ? 8.489 2.572 -16.658 1.00 68.94 198 ASP A N 1
ATOM 1531 C CA . ASP A 1 198 ? 7.716 3.485 -15.827 1.00 68.94 198 ASP A CA 1
ATOM 1532 C C . ASP A 1 198 ? 6.483 2.751 -15.308 1.00 68.94 198 ASP A C 1
ATOM 1534 O O . ASP A 1 198 ? 5.691 2.209 -16.079 1.00 68.94 198 ASP A O 1
ATOM 1538 N N . ARG A 1 199 ? 6.344 2.683 -13.981 1.00 60.94 199 ARG A N 1
ATOM 1539 C CA . ARG A 1 199 ? 5.215 2.035 -13.291 1.00 60.94 199 ARG A CA 1
ATOM 1540 C C . ARG A 1 199 ? 4.973 0.587 -13.741 1.00 60.94 199 ARG A C 1
ATOM 1542 O O . ARG A 1 199 ? 3.836 0.127 -13.787 1.00 60.94 199 ARG A O 1
ATOM 1549 N N . GLY A 1 200 ? 6.050 -0.137 -14.054 1.00 58.91 200 GLY A N 1
ATOM 1550 C CA . GLY A 1 200 ? 5.996 -1.535 -14.492 1.00 58.91 200 GLY A CA 1
ATOM 1551 C C . GLY A 1 200 ? 5.670 -1.738 -15.974 1.00 58.91 200 GLY A C 1
ATOM 1552 O O . GLY A 1 200 ? 5.605 -2.884 -16.411 1.00 58.91 200 GLY A O 1
ATOM 1553 N N . GLN A 1 201 ? 5.501 -0.663 -16.747 1.00 67.38 201 GLN A N 1
ATOM 1554 C CA . GLN A 1 201 ? 5.413 -0.720 -18.203 1.00 67.38 201 GLN A CA 1
ATOM 1555 C C . GLN A 1 201 ? 6.776 -0.422 -18.817 1.00 67.38 201 GLN A C 1
ATOM 1557 O O . GLN A 1 201 ? 7.465 0.509 -18.404 1.00 67.38 201 GLN A O 1
ATOM 1562 N N . LEU A 1 202 ? 7.152 -1.201 -19.825 1.00 77.12 202 LEU A N 1
ATOM 1563 C CA . LEU A 1 202 ? 8.410 -1.030 -20.545 1.00 77.12 202 LEU A CA 1
ATOM 1564 C C . LEU A 1 202 ? 8.157 -0.261 -21.834 1.00 77.12 202 LEU A C 1
ATOM 1566 O O . LEU A 1 202 ? 7.147 -0.479 -22.505 1.00 77.12 202 LEU A O 1
ATOM 1570 N N . PHE A 1 203 ? 9.080 0.614 -22.210 1.00 84.19 203 PHE A N 1
ATOM 1571 C CA . PHE A 1 203 ? 9.066 1.254 -23.515 1.00 84.19 203 PHE A CA 1
ATOM 1572 C C . PHE A 1 203 ? 10.475 1.541 -24.020 1.00 84.19 203 PHE A C 1
ATOM 1574 O O . PHE A 1 203 ? 11.428 1.715 -23.256 1.00 84.19 203 PHE A O 1
ATOM 1581 N N . LEU A 1 204 ? 10.584 1.591 -25.345 1.00 84.50 204 LEU A N 1
ATOM 1582 C CA . LEU A 1 204 ? 11.798 1.980 -26.041 1.00 84.50 204 LEU A CA 1
ATOM 1583 C C . LEU A 1 204 ? 11.784 3.496 -26.273 1.00 84.50 204 LEU A C 1
ATOM 1585 O O . LEU A 1 204 ? 10.857 4.030 -26.879 1.00 84.50 204 LEU A O 1
ATOM 1589 N N . GLY A 1 205 ? 12.815 4.185 -25.805 1.00 79.19 205 GLY A N 1
ATOM 1590 C CA . GLY A 1 205 ? 13.174 5.533 -26.222 1.00 79.19 205 GLY A CA 1
ATOM 1591 C C . GLY A 1 205 ? 14.119 5.491 -27.425 1.00 79.19 205 GLY A C 1
ATOM 1592 O O . GLY A 1 205 ? 15.027 4.662 -27.486 1.00 79.19 205 GLY A O 1
ATOM 1593 N N . GLY A 1 206 ? 13.889 6.386 -28.384 1.00 78.62 206 GLY A N 1
ATOM 1594 C CA . GLY A 1 206 ? 14.613 6.455 -29.653 1.00 78.62 206 GLY A CA 1
ATOM 1595 C C . GLY A 1 206 ? 13.940 7.422 -30.630 1.00 78.62 206 GLY A C 1
ATOM 1596 O O . GLY A 1 206 ? 13.066 8.202 -30.240 1.00 78.62 206 GLY A O 1
ATOM 1597 N N . GLU A 1 207 ? 14.340 7.378 -31.900 1.00 81.75 207 GLU A N 1
ATOM 1598 C CA . GLU A 1 207 ? 13.723 8.180 -32.959 1.00 81.75 207 GLU A CA 1
ATOM 1599 C C . GLU A 1 207 ? 12.298 7.672 -33.236 1.00 81.75 207 GLU A C 1
ATOM 1601 O O . GLU A 1 207 ? 12.066 6.489 -33.478 1.00 81.75 207 GLU A O 1
ATOM 1606 N N . ARG A 1 208 ? 11.302 8.558 -33.135 1.00 78.44 208 ARG A N 1
ATOM 1607 C CA . ARG A 1 208 ? 9.893 8.148 -33.149 1.00 78.44 208 ARG A CA 1
ATOM 1608 C C . ARG A 1 208 ? 9.489 7.490 -34.468 1.00 78.44 208 ARG A C 1
ATOM 1610 O O . ARG A 1 208 ? 8.735 6.520 -34.429 1.00 78.44 208 ARG A O 1
ATOM 1617 N N . SER A 1 209 ? 9.937 8.015 -35.609 1.00 80.69 209 SER A N 1
ATOM 1618 C CA . SER A 1 209 ? 9.513 7.504 -36.917 1.00 80.69 209 SER A CA 1
ATOM 1619 C C . SER A 1 209 ? 10.041 6.088 -37.176 1.00 80.69 209 SER A C 1
ATOM 1621 O O . SER A 1 209 ? 9.306 5.235 -37.677 1.00 80.69 209 SER A O 1
ATOM 1623 N N . GLU A 1 210 ? 11.258 5.801 -36.719 1.00 82.00 210 GLU A N 1
ATOM 1624 C CA . GLU A 1 210 ? 11.870 4.478 -36.685 1.00 82.00 210 GLU A CA 1
ATOM 1625 C C . GLU A 1 210 ? 11.062 3.526 -35.790 1.00 82.00 210 GLU A C 1
ATOM 1627 O O . GLU A 1 210 ? 10.594 2.478 -36.243 1.00 82.00 210 GLU A O 1
ATOM 1632 N N . LEU A 1 211 ? 10.799 3.911 -34.537 1.00 81.25 211 LEU A N 1
ATOM 1633 C CA . LEU A 1 211 ? 10.060 3.063 -33.597 1.00 81.25 211 LEU A CA 1
ATOM 1634 C C . LEU A 1 211 ? 8.617 2.793 -34.039 1.00 81.25 211 LEU A C 1
ATOM 1636 O O . LEU A 1 211 ? 8.122 1.677 -33.862 1.00 81.25 211 LEU A O 1
ATOM 1640 N N . GLU A 1 212 ? 7.930 3.773 -34.628 1.00 84.75 212 GLU A N 1
ATOM 1641 C CA . GLU A 1 212 ? 6.599 3.581 -35.216 1.00 84.75 212 GLU A CA 1
ATOM 1642 C C . GLU A 1 212 ? 6.655 2.630 -36.420 1.00 84.75 212 GLU A C 1
ATOM 1644 O O . GLU A 1 212 ? 5.845 1.701 -36.492 1.00 84.75 212 GLU A O 1
ATOM 1649 N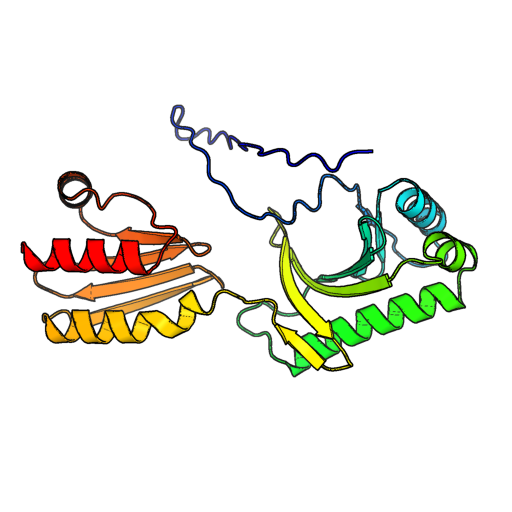 N . GLY A 1 213 ? 7.645 2.782 -37.310 1.00 83.88 213 GLY A N 1
ATOM 1650 C CA . GLY A 1 213 ? 7.860 1.898 -38.463 1.00 83.88 213 GLY A CA 1
ATOM 1651 C C . GLY A 1 213 ? 8.104 0.433 -38.085 1.00 83.88 213 GLY A C 1
ATOM 1652 O O . GLY A 1 213 ? 7.773 -0.477 -38.849 1.00 83.88 213 GLY A O 1
ATOM 1653 N N . HIS A 1 214 ? 8.612 0.195 -36.874 1.00 80.56 214 HIS A N 1
ATOM 1654 C CA . HIS A 1 214 ? 8.850 -1.136 -36.316 1.00 80.56 214 HIS A CA 1
ATOM 1655 C C . HIS A 1 214 ? 7.778 -1.612 -35.318 1.00 80.56 214 HIS A C 1
ATOM 1657 O O . HIS A 1 214 ? 7.869 -2.734 -34.818 1.00 80.56 214 HIS A O 1
ATOM 1663 N N . GLY A 1 215 ? 6.743 -0.810 -35.037 1.00 82.56 215 GLY A N 1
ATOM 1664 C CA . GLY A 1 215 ? 5.684 -1.159 -34.079 1.00 82.56 215 GLY A CA 1
ATOM 1665 C C . GLY A 1 215 ? 6.143 -1.197 -32.612 1.00 82.56 215 GLY A C 1
ATOM 1666 O O . GLY A 1 215 ? 5.536 -1.894 -31.792 1.00 82.56 215 GLY A O 1
ATOM 1667 N N . LEU A 1 216 ? 7.218 -0.473 -32.295 1.00 83.56 216 LEU A N 1
ATOM 1668 C CA . LEU A 1 216 ? 7.860 -0.379 -30.978 1.00 83.56 216 LEU A CA 1
ATOM 1669 C C . LEU A 1 216 ? 7.483 0.892 -30.219 1.00 83.56 216 LEU A C 1
ATOM 1671 O O . LEU A 1 216 ? 7.719 0.963 -29.016 1.00 83.56 216 LEU A O 1
ATOM 1675 N N . TRP A 1 217 ? 6.883 1.878 -30.895 1.00 84.19 217 TRP A N 1
ATOM 1676 C CA . TRP A 1 217 ? 6.343 3.081 -30.260 1.00 84.19 217 TRP A CA 1
ATOM 1677 C C . TRP A 1 217 ? 5.042 2.774 -29.503 1.00 84.19 217 TRP A C 1
ATOM 1679 O O . TRP A 1 217 ? 3.935 3.136 -29.906 1.00 84.19 217 TRP A O 1
ATOM 1689 N N . LYS A 1 218 ? 5.180 2.009 -28.425 1.00 82.06 218 LYS A N 1
ATOM 1690 C CA . LYS A 1 218 ? 4.109 1.568 -27.537 1.00 82.06 218 LYS A CA 1
ATOM 1691 C C . LYS A 1 218 ? 4.691 1.190 -26.180 1.00 82.06 218 LYS A C 1
ATOM 1693 O O . LYS A 1 218 ? 5.892 0.961 -26.048 1.00 82.06 218 LYS A O 1
ATOM 1698 N N . THR A 1 219 ? 3.819 1.086 -25.191 1.00 78.31 219 THR A N 1
ATOM 1699 C CA . THR A 1 219 ? 4.146 0.446 -23.922 1.00 78.31 219 THR A CA 1
ATOM 1700 C C . THR A 1 219 ? 3.977 -1.065 -24.037 1.00 78.31 219 THR A C 1
ATOM 1702 O O . THR A 1 219 ? 3.176 -1.568 -24.832 1.00 78.31 219 THR A O 1
ATOM 1705 N N . PHE A 1 220 ? 4.748 -1.788 -23.237 1.00 78.56 220 PHE A N 1
ATOM 1706 C CA . PHE A 1 220 ? 4.679 -3.233 -23.110 1.00 78.56 220 PHE A CA 1
ATOM 1707 C C . PHE A 1 220 ? 4.355 -3.582 -21.660 1.00 78.56 220 PHE A C 1
ATOM 1709 O O . PHE A 1 220 ? 5.077 -3.185 -20.745 1.00 78.56 220 PHE A O 1
ATOM 1716 N N . ASP A 1 221 ? 3.276 -4.340 -21.468 1.00 70.94 221 ASP A N 1
ATOM 1717 C CA . ASP A 1 221 ? 2.824 -4.810 -20.150 1.00 70.94 221 ASP A CA 1
ATOM 1718 C C . ASP A 1 221 ? 3.498 -6.137 -19.737 1.00 70.94 221 ASP A C 1
ATOM 1720 O O . ASP A 1 221 ? 3.311 -6.629 -18.626 1.00 70.94 221 ASP A O 1
ATOM 1724 N N . SER A 1 222 ? 4.267 -6.738 -20.649 1.00 74.12 222 SER A N 1
ATOM 1725 C CA . SER A 1 222 ? 4.885 -8.058 -20.529 1.00 74.12 222 SER A CA 1
ATOM 1726 C C . SER A 1 222 ? 6.349 -7.973 -20.951 1.00 74.12 222 SER A C 1
ATOM 1728 O O . SER A 1 222 ? 6.653 -7.527 -22.060 1.00 74.12 222 SER A O 1
ATOM 1730 N N . PHE A 1 223 ? 7.258 -8.409 -20.073 1.00 71.56 223 PHE A N 1
ATOM 1731 C CA . PHE A 1 223 ? 8.689 -8.429 -20.381 1.00 71.56 223 PHE A CA 1
ATOM 1732 C C . PHE A 1 223 ? 9.021 -9.344 -21.575 1.00 71.56 223 PHE A C 1
ATOM 1734 O O . PHE A 1 223 ? 9.724 -8.873 -22.461 1.00 71.56 223 PHE A O 1
ATOM 1741 N N . PRO A 1 224 ? 8.485 -10.579 -21.695 1.00 76.75 224 PRO A N 1
ATOM 1742 C CA . PRO A 1 224 ? 8.708 -11.407 -22.886 1.00 76.75 224 PRO A CA 1
ATOM 1743 C C . PRO A 1 224 ? 8.299 -10.736 -24.205 1.00 76.75 224 PRO A C 1
ATOM 1745 O O . PRO A 1 224 ? 9.007 -10.852 -25.203 1.00 76.75 224 PRO A O 1
ATOM 1748 N N . ASP A 1 225 ? 7.185 -9.998 -24.213 1.00 77.81 225 ASP A N 1
ATOM 1749 C CA . ASP A 1 225 ? 6.724 -9.298 -25.420 1.00 77.81 225 ASP A CA 1
ATOM 1750 C C . ASP A 1 225 ? 7.620 -8.098 -25.750 1.00 77.81 225 ASP A C 1
ATOM 1752 O O . ASP A 1 225 ? 7.857 -7.801 -26.924 1.00 77.81 225 ASP A O 1
ATOM 1756 N N . PHE A 1 226 ? 8.113 -7.409 -24.717 1.00 82.00 226 PHE A N 1
ATOM 1757 C CA . PHE A 1 226 ? 9.103 -6.346 -24.851 1.00 82.00 226 PHE A CA 1
ATOM 1758 C C . PHE A 1 226 ? 10.427 -6.892 -25.396 1.00 82.00 226 PHE A C 1
ATOM 1760 O O . PHE A 1 226 ? 10.925 -6.387 -26.398 1.00 82.00 226 PHE A O 1
ATOM 1767 N N . GLU A 1 227 ? 10.958 -7.953 -24.790 1.00 80.56 227 GLU A N 1
ATOM 1768 C CA . GLU A 1 227 ? 12.199 -8.622 -25.181 1.00 80.56 227 GLU A CA 1
ATOM 1769 C C . GLU A 1 227 ? 12.148 -9.092 -26.640 1.00 80.56 227 GLU A C 1
ATOM 1771 O O . GLU A 1 227 ? 13.013 -8.715 -27.429 1.00 80.56 227 GLU A O 1
ATOM 1776 N N . ASP A 1 228 ? 11.103 -9.822 -27.042 1.00 80.75 228 ASP A N 1
ATOM 1777 C CA . ASP A 1 228 ? 10.914 -10.273 -28.430 1.00 80.75 228 ASP A CA 1
ATOM 1778 C C . ASP A 1 228 ? 10.852 -9.089 -29.412 1.00 80.75 228 ASP A C 1
ATOM 1780 O O . ASP A 1 228 ? 11.393 -9.128 -30.522 1.00 80.75 228 ASP A O 1
ATOM 1784 N N . ALA A 1 229 ? 10.223 -7.985 -29.009 1.00 82.75 229 ALA A N 1
ATOM 1785 C CA . ALA A 1 229 ? 10.161 -6.779 -29.820 1.00 82.75 229 ALA A CA 1
ATOM 1786 C C . ALA A 1 229 ? 11.529 -6.087 -29.964 1.00 82.75 229 ALA A C 1
ATOM 1788 O O . ALA A 1 229 ? 11.900 -5.731 -31.086 1.00 82.75 229 ALA A O 1
ATOM 1789 N N . VAL A 1 230 ? 12.301 -5.965 -28.878 1.00 80.75 230 VAL A N 1
ATOM 1790 C CA . VAL A 1 230 ? 13.665 -5.410 -28.899 1.00 80.75 230 VAL A CA 1
ATOM 1791 C C . VAL A 1 230 ? 14.603 -6.296 -29.721 1.00 80.75 230 VAL A C 1
ATOM 1793 O O . VAL A 1 230 ? 15.320 -5.793 -30.581 1.00 80.75 230 VAL A O 1
ATOM 1796 N N . ILE A 1 231 ? 14.563 -7.617 -29.539 1.00 81.19 231 ILE A N 1
ATOM 1797 C CA . ILE A 1 231 ? 15.380 -8.567 -30.308 1.00 81.19 231 ILE A CA 1
ATOM 1798 C C . ILE A 1 231 ? 15.098 -8.428 -31.807 1.00 81.19 231 ILE A C 1
ATOM 1800 O O . ILE A 1 231 ? 16.032 -8.292 -32.601 1.00 81.19 231 ILE A O 1
ATOM 1804 N N . ARG A 1 232 ? 13.821 -8.401 -32.216 1.00 80.44 232 ARG A N 1
ATOM 1805 C CA . ARG A 1 232 ? 13.444 -8.232 -33.631 1.00 80.44 232 ARG A CA 1
ATOM 1806 C C . ARG A 1 232 ? 13.899 -6.906 -34.224 1.00 80.44 232 ARG A C 1
ATOM 1808 O O . ARG A 1 232 ? 14.220 -6.871 -35.409 1.00 80.44 232 ARG A O 1
ATOM 1815 N N . PHE A 1 233 ? 13.877 -5.837 -33.435 1.00 81.25 233 PHE A N 1
ATOM 1816 C CA . PHE A 1 233 ? 14.361 -4.525 -33.849 1.00 81.25 233 PHE A CA 1
ATOM 1817 C C . PHE A 1 233 ? 15.859 -4.565 -34.137 1.00 81.25 233 PHE A C 1
ATOM 1819 O O . PHE A 1 233 ? 16.282 -4.282 -35.254 1.00 81.25 233 PHE A O 1
ATOM 1826 N N . LEU A 1 234 ? 16.629 -5.042 -33.160 1.00 75.25 234 LEU A N 1
ATOM 1827 C CA . LEU A 1 234 ? 18.086 -5.101 -33.225 1.00 75.25 234 LEU A CA 1
ATOM 1828 C C . LEU A 1 234 ? 18.607 -6.087 -34.275 1.00 75.25 234 LEU A C 1
ATOM 1830 O O . LEU A 1 234 ? 19.701 -5.909 -34.787 1.00 75.25 234 LEU A O 1
ATOM 1834 N N . SER A 1 235 ? 17.824 -7.111 -34.623 1.00 75.44 235 SER A N 1
ATOM 1835 C CA . SER A 1 235 ? 18.188 -8.087 -35.662 1.00 75.44 235 SER A CA 1
ATOM 1836 C C . SER A 1 235 ? 18.038 -7.555 -37.096 1.00 75.44 235 SER A C 1
ATOM 1838 O O . SER A 1 235 ? 18.411 -8.248 -38.042 1.00 75.44 235 SER A O 1
ATOM 1840 N N . ARG A 1 236 ? 17.399 -6.391 -37.288 1.00 70.50 236 ARG A N 1
ATOM 1841 C CA . ARG A 1 236 ? 17.115 -5.803 -38.613 1.00 70.50 236 ARG A CA 1
ATOM 1842 C C . ARG A 1 236 ? 18.045 -4.648 -38.985 1.00 70.50 236 ARG A C 1
ATOM 1844 O O . ARG A 1 236 ? 18.068 -4.274 -40.157 1.00 70.50 236 ARG A O 1
ATOM 1851 N N . THR A 1 23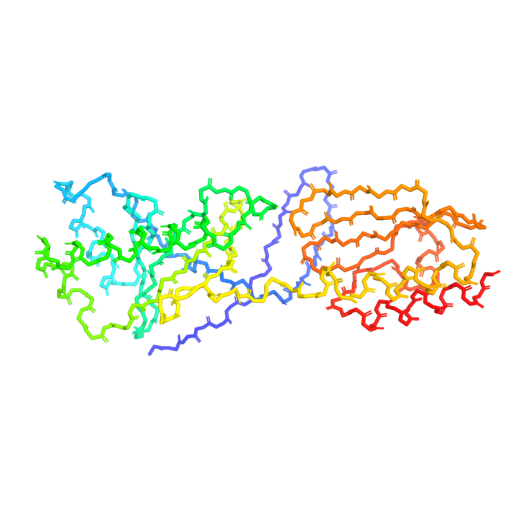7 ? 18.741 -4.095 -38.001 1.00 59.69 237 THR A N 1
ATOM 1852 C CA . THR A 1 237 ? 19.765 -3.045 -38.110 1.00 59.69 237 THR A CA 1
ATOM 1853 C C . THR A 1 237 ? 21.148 -3.653 -38.231 1.00 59.69 237 THR A C 1
ATOM 1855 O O . THR A 1 237 ? 21.916 -3.182 -39.096 1.00 59.69 237 THR A O 1
#

Radius of gyration: 22.63 Å; Cα contacts (8 Å, |Δi|>4): 345; chains: 1; bounding box: 52×37×64 Å

Sequence (237 aa):
MAAFWTIYSVELYNPSYPGVMRHCAVKFLFCGSSMILDVPNIDSPRFSTGVSMLRERGGFRLDGVEFAKNGTVLECRVQSSWNPENLTDEFALRDLTRAQSLHAELISQSNDFAEATAGLTPRVSLIDDYGMGCVELAQLHAERVKWTNIPSSIYCDIPKLMDYLSANGFRMNDATIGSMHSYSITFAGPNALTITCDRGQLFLGGERSELEGHGLWKTFDSFPDFEDAVIRFLSRT